Protein AF-A0A3S0F0F6-F1 (afdb_monomer_lite)

pLDDT: mean 80.95, std 20.97, range [34.25, 98.38]

Foldseek 3Di:
DDDDDDDDDDDDDDDDDDDDDDPPVVVVVVVVVVVVVVVVVVVVVVVVVVVVVVVVVVVVVVVVVVVVVVVVVVVVVVVVVVVVVVVVVVVVVVVVVVVVVVVVVVVVVVVVVVVVVVVVVVVVVVVVVVVVVVVVVLLVVLVVQLVVLVVVVVVVVVVCVVVVVPVVPDDPDCVVVVVVVVVVVVSVVSNVVSDDDDDPVVVVPDPDD

Secondary structure (DSSP, 8-state):
----------------------TTTHHHHHHHHHHHHHHHHHHHHHHHHHHHHHHHHHHHHHHHHHHHHHHHHHHHHHHHHHHHHHHHHHHHHHHHHHHHHHHHHHHHHHHHHHHHHHHHHHHHHHHHHHHHHHHHHHHHHHHHHHHHHHHHHHHHHHHHHHHHHHHTT--S--HHHHHHHHHHHHHHHHHHHTPPPPPGGGGS-----

Radius of gyration: 69.91 Å; chains: 1; bounding box: 129×45×185 Å

Sequence (209 aa):
MKRLLPAMAALVLLASIACTGHAADDKKDSAKRLQQMLRKVEQEKAQLSQQKTAAENGLKEAQDKLEASQRKASGLGAKATALGRELEALKADQEKLSAKLAETEKQLADTMATLRSTEAAKRDLEATGERQRDTITTCEGKNVKLYRYGTELLQAYQGKGCASSLLQSEPLTGLKRVEIENLVEDYRDKLDEQKVAPSREGLASAPGK

Structure (mmCIF, N/CA/C/O backbone):
data_AF-A0A3S0F0F6-F1
#
_entry.id   AF-A0A3S0F0F6-F1
#
loop_
_atom_site.group_PDB
_atom_site.id
_atom_site.type_symbol
_atom_site.label_atom_id
_atom_site.label_alt_id
_atom_site.label_comp_id
_atom_site.label_asym_id
_atom_site.label_entity_id
_atom_site.label_seq_id
_atom_site.pdbx_PDB_ins_code
_atom_site.Cartn_x
_atom_site.Cartn_y
_atom_site.Cartn_z
_atom_site.occupancy
_atom_site.B_iso_or_equiv
_atom_site.auth_seq_id
_atom_site.auth_comp_id
_atom_site.auth_asym_id
_atom_site.auth_atom_id
_atom_site.pdbx_PDB_model_num
ATOM 1 N N . MET A 1 1 ? 48.546 28.326 -45.954 1.00 38.34 1 MET A N 1
ATOM 2 C CA . MET A 1 1 ? 49.741 27.799 -46.658 1.00 38.34 1 MET A CA 1
ATOM 3 C C . MET A 1 1 ? 49.443 27.920 -48.148 1.00 38.34 1 MET A C 1
ATOM 5 O O . MET A 1 1 ? 48.392 27.458 -48.552 1.00 38.34 1 MET A O 1
ATOM 9 N N . LYS A 1 2 ? 50.081 28.857 -48.869 1.00 36.88 2 LYS A N 1
ATOM 10 C CA . LYS A 1 2 ? 51.211 28.602 -49.797 1.00 36.88 2 LYS A CA 1
ATOM 11 C C . LYS A 1 2 ? 50.856 27.473 -50.800 1.00 36.88 2 LYS A C 1
ATOM 13 O O . LYS A 1 2 ? 50.593 26.382 -50.333 1.00 36.88 2 LYS A O 1
ATOM 18 N N . ARG A 1 3 ? 50.900 27.593 -52.134 1.00 35.38 3 ARG A N 1
ATOM 19 C CA . ARG A 1 3 ? 51.589 28.520 -53.048 1.00 35.38 3 ARG A CA 1
ATOM 20 C C . ARG A 1 3 ? 51.344 28.036 -54.512 1.00 35.38 3 ARG A C 1
ATOM 22 O O . ARG A 1 3 ? 51.201 26.839 -54.708 1.00 35.38 3 ARG A O 1
ATOM 29 N N . LEU A 1 4 ? 51.445 28.968 -55.471 1.00 38.12 4 LEU A N 1
ATOM 30 C CA . LEU A 1 4 ? 51.930 28.847 -56.870 1.00 38.12 4 LEU A CA 1
ATOM 31 C C . LEU A 1 4 ? 51.109 28.153 -58.000 1.00 38.12 4 LEU A C 1
ATOM 33 O O . LEU A 1 4 ? 51.128 26.939 -58.160 1.00 38.12 4 LEU A O 1
ATOM 37 N N . LEU A 1 5 ? 50.570 28.992 -58.905 1.00 40.38 5 LEU A N 1
ATOM 38 C CA . LEU A 1 5 ? 50.778 28.935 -60.380 1.00 40.38 5 LEU A CA 1
ATOM 39 C C . LEU A 1 5 ? 52.286 29.140 -60.719 1.00 40.38 5 LEU A C 1
ATOM 41 O O . LEU A 1 5 ? 52.982 29.611 -59.814 1.00 40.38 5 LEU A O 1
ATOM 45 N N . PRO A 1 6 ? 52.822 28.985 -61.963 1.00 47.88 6 PRO A N 1
ATOM 46 C CA . PRO A 1 6 ? 52.249 28.572 -63.265 1.00 47.88 6 PRO A CA 1
ATOM 47 C C . PRO A 1 6 ? 53.140 27.559 -64.052 1.00 47.88 6 PRO A C 1
ATOM 49 O O . PRO A 1 6 ? 54.308 27.365 -63.732 1.00 47.88 6 PRO A O 1
ATOM 52 N N . ALA A 1 7 ? 52.650 26.971 -65.150 1.00 34.25 7 ALA A N 1
ATOM 53 C CA . ALA A 1 7 ? 53.510 26.320 -66.151 1.00 34.25 7 ALA A CA 1
ATOM 54 C C . ALA A 1 7 ? 53.382 27.058 -67.491 1.00 34.25 7 ALA A C 1
ATOM 56 O O . ALA A 1 7 ? 52.347 27.006 -68.152 1.00 34.25 7 ALA A O 1
ATOM 57 N N . MET A 1 8 ? 54.441 27.799 -67.824 1.00 35.72 8 MET A N 1
ATOM 58 C CA . MET A 1 8 ? 54.634 28.537 -69.068 1.00 35.72 8 MET A CA 1
ATOM 59 C C . MET A 1 8 ? 54.563 27.614 -70.286 1.00 35.72 8 MET A C 1
ATOM 61 O O . MET A 1 8 ? 55.360 26.690 -70.438 1.00 35.72 8 MET A O 1
ATOM 65 N N . ALA A 1 9 ? 53.637 27.945 -71.179 1.00 37.75 9 ALA A N 1
ATOM 66 C CA . ALA A 1 9 ? 53.705 27.614 -72.588 1.00 37.75 9 ALA A CA 1
ATOM 67 C C . ALA A 1 9 ? 54.681 28.564 -73.312 1.00 37.75 9 ALA A C 1
ATOM 69 O O . ALA A 1 9 ? 54.901 29.688 -72.867 1.00 37.75 9 ALA A O 1
ATOM 70 N N . ALA A 1 10 ? 55.147 28.110 -74.478 1.00 38.84 10 ALA A N 1
ATOM 71 C CA . ALA A 1 10 ? 55.857 28.850 -75.525 1.00 38.84 10 ALA A CA 1
ATOM 72 C C . ALA A 1 10 ? 57.386 28.979 -75.387 1.00 38.84 10 ALA A C 1
ATOM 74 O O . ALA A 1 10 ? 57.923 29.989 -74.945 1.00 38.84 10 ALA A O 1
ATOM 75 N N . LEU A 1 11 ? 58.088 27.986 -75.940 1.00 36.84 11 LEU A N 1
ATOM 76 C CA . LEU A 1 11 ? 59.372 28.208 -76.601 1.00 36.84 11 LEU A CA 1
ATOM 77 C C . LEU A 1 11 ? 59.283 27.611 -78.015 1.00 36.84 11 LEU A C 1
ATOM 79 O O . LEU A 1 11 ? 59.439 26.409 -78.212 1.00 36.84 11 LEU A O 1
ATOM 83 N N . VAL A 1 12 ? 58.967 28.461 -78.993 1.00 39.50 12 VAL A N 1
ATOM 84 C CA . VAL A 1 12 ? 59.108 28.178 -80.426 1.00 39.50 12 VAL A CA 1
ATOM 85 C C . VAL A 1 12 ? 60.039 29.242 -80.984 1.00 39.50 12 VAL A C 1
ATOM 87 O O . VAL A 1 12 ? 59.690 30.415 -80.949 1.00 39.50 12 VAL A O 1
ATOM 90 N N . LEU A 1 13 ? 61.211 28.811 -81.447 1.00 35.44 13 LEU A N 1
ATOM 91 C CA . LEU A 1 13 ? 61.937 29.227 -82.656 1.00 35.44 13 LEU A CA 1
ATOM 92 C C . LEU A 1 13 ? 63.427 28.921 -82.449 1.00 35.44 13 LEU A C 1
ATOM 94 O O . LEU A 1 13 ? 64.065 29.507 -81.585 1.00 35.44 13 LEU A O 1
ATOM 98 N N . LEU A 1 14 ? 63.989 28.028 -83.261 1.00 35.31 14 LEU A N 1
ATOM 99 C CA . LEU A 1 14 ? 64.847 28.413 -84.388 1.00 35.31 14 LEU A CA 1
ATOM 100 C C . LEU A 1 14 ? 65.347 27.139 -85.084 1.00 35.31 14 LEU A C 1
ATOM 102 O O . LEU A 1 14 ? 66.101 26.348 -84.527 1.00 35.31 14 LEU A O 1
ATOM 106 N N . ALA A 1 15 ? 64.885 26.957 -86.319 1.00 43.50 15 ALA A N 1
ATOM 107 C CA . ALA A 1 15 ? 65.364 25.964 -87.267 1.00 43.50 15 ALA A CA 1
ATOM 108 C C . ALA A 1 15 ? 66.280 26.656 -88.280 1.00 43.50 15 ALA A C 1
ATOM 110 O O . ALA A 1 15 ? 65.888 27.695 -88.810 1.00 43.50 15 ALA A O 1
ATOM 111 N N . SER A 1 16 ? 67.461 26.077 -88.521 1.00 41.16 16 SER A N 1
ATOM 112 C CA . SER A 1 16 ? 68.417 26.235 -89.646 1.00 41.16 16 SER A CA 1
ATOM 113 C C . SER A 1 16 ? 69.689 25.472 -89.185 1.00 41.16 16 SER A C 1
ATOM 115 O O . SER A 1 16 ? 70.090 25.673 -88.048 1.00 41.16 16 SER A O 1
ATOM 117 N N . ILE A 1 17 ? 70.364 24.540 -89.878 1.00 40.88 17 ILE A N 1
ATOM 118 C CA . ILE A 1 17 ? 70.810 24.435 -91.278 1.00 40.88 17 ILE A CA 1
ATOM 119 C C . ILE A 1 17 ? 71.207 22.960 -91.585 1.00 40.88 17 ILE A C 1
ATOM 121 O O . ILE A 1 17 ? 71.895 22.342 -90.784 1.00 40.88 17 ILE A O 1
ATOM 125 N N . ALA A 1 18 ? 70.764 22.474 -92.757 1.00 37.22 18 ALA A N 1
ATOM 126 C CA . ALA A 1 18 ? 71.297 21.518 -93.763 1.00 37.22 18 ALA A CA 1
ATOM 127 C C . ALA A 1 18 ? 72.190 20.271 -93.470 1.00 37.22 18 ALA A C 1
ATOM 129 O O . ALA A 1 18 ? 73.013 20.243 -92.565 1.00 37.22 18 ALA A O 1
ATOM 130 N N . CYS A 1 19 ? 72.102 19.339 -94.451 1.00 35.50 19 CYS A N 1
ATOM 131 C CA . CYS A 1 19 ? 72.879 18.110 -94.757 1.00 35.50 19 CYS A CA 1
ATOM 132 C C . CYS A 1 19 ? 72.460 16.833 -93.997 1.00 35.50 19 CYS A C 1
ATOM 134 O O . CYS A 1 19 ? 72.322 16.864 -92.787 1.00 35.50 19 CYS A O 1
ATOM 136 N N . THR A 1 20 ? 72.216 15.653 -94.583 1.00 40.91 20 THR A N 1
ATOM 137 C CA . THR A 1 20 ? 72.397 15.049 -95.925 1.00 40.91 20 THR A CA 1
ATOM 138 C C . THR A 1 20 ? 71.455 13.826 -96.018 1.00 40.91 20 THR A C 1
ATOM 140 O O . THR A 1 20 ? 71.027 13.306 -94.993 1.00 40.91 20 THR A O 1
ATOM 143 N N . GLY A 1 21 ? 71.092 13.388 -97.230 1.00 50.28 21 GLY A N 1
ATOM 144 C CA . GLY A 1 21 ? 69.927 12.531 -97.500 1.00 50.28 21 GLY A CA 1
ATOM 145 C C . GLY A 1 21 ? 69.853 11.149 -96.834 1.00 50.28 21 GLY A C 1
ATOM 146 O O . GLY A 1 21 ? 70.869 10.484 -96.708 1.00 50.28 21 GLY A O 1
ATOM 147 N N . HIS A 1 22 ? 68.611 10.752 -96.499 1.00 44.75 22 HIS A N 1
ATOM 148 C CA . HIS A 1 22 ? 68.013 9.400 -96.379 1.00 44.75 22 HIS A CA 1
ATOM 149 C C . HIS A 1 22 ? 66.466 9.571 -96.318 1.00 44.75 22 HIS A C 1
ATOM 151 O O . HIS A 1 22 ? 65.852 9.517 -95.264 1.00 44.75 22 HIS A O 1
ATOM 157 N N . ALA A 1 23 ? 65.785 9.885 -97.429 1.00 50.12 23 ALA A N 1
ATOM 158 C CA . ALA A 1 23 ? 64.394 10.392 -97.372 1.00 50.12 23 ALA A CA 1
ATOM 159 C C . ALA A 1 23 ? 63.263 9.351 -97.573 1.00 50.12 23 ALA A C 1
ATOM 161 O O . ALA A 1 23 ? 62.091 9.742 -97.612 1.00 50.12 23 ALA A O 1
ATOM 162 N N . ALA A 1 24 ? 63.568 8.051 -97.692 1.00 53.41 24 ALA A N 1
ATOM 163 C CA . ALA A 1 24 ? 62.559 7.007 -97.944 1.00 53.41 24 ALA A CA 1
ATOM 164 C C . ALA A 1 24 ? 62.362 6.001 -96.786 1.00 53.41 24 ALA A C 1
ATOM 166 O O . ALA A 1 24 ? 61.214 5.661 -96.499 1.00 53.41 24 ALA A O 1
ATOM 167 N N . ASP A 1 25 ? 63.415 5.583 -96.070 1.00 53.97 25 ASP A N 1
ATOM 168 C CA . ASP A 1 25 ? 63.295 4.620 -94.953 1.00 53.97 25 ASP A CA 1
ATOM 169 C C . ASP A 1 25 ? 62.873 5.266 -93.615 1.00 53.97 25 ASP A C 1
ATOM 171 O O . ASP A 1 25 ? 62.036 4.712 -92.897 1.00 53.97 25 ASP A O 1
ATOM 175 N N . ASP A 1 26 ? 63.299 6.503 -93.331 1.00 56.56 26 ASP A N 1
ATOM 176 C CA . ASP A 1 26 ? 62.937 7.232 -92.098 1.00 56.56 26 ASP A CA 1
ATOM 177 C C . ASP A 1 26 ? 61.426 7.502 -91.959 1.00 56.56 26 ASP A C 1
ATOM 179 O O . ASP A 1 26 ? 60.871 7.555 -90.855 1.00 56.56 26 ASP A O 1
ATOM 183 N N . LYS A 1 27 ? 60.710 7.624 -93.085 1.00 55.88 27 LYS A N 1
ATOM 184 C CA . LYS A 1 27 ? 59.248 7.805 -93.098 1.00 55.88 27 LYS A CA 1
ATOM 185 C C . LYS A 1 27 ? 58.494 6.525 -92.722 1.00 55.88 27 LYS A C 1
ATOM 187 O O . LYS A 1 27 ? 57.413 6.597 -92.141 1.00 55.88 27 LYS A O 1
ATOM 192 N N . LYS A 1 28 ? 59.053 5.349 -93.020 1.00 62.38 28 LYS A N 1
ATOM 193 C CA . LYS A 1 28 ? 58.422 4.053 -92.727 1.00 62.38 28 LYS A CA 1
ATOM 194 C C . LYS A 1 28 ? 58.606 3.660 -91.260 1.00 62.38 28 LYS A C 1
ATOM 196 O O . LYS A 1 28 ? 57.683 3.114 -90.657 1.00 62.38 28 LYS A O 1
ATOM 201 N N . ASP A 1 29 ? 59.748 3.991 -90.664 1.00 66.31 29 ASP A N 1
ATOM 202 C CA . ASP A 1 29 ? 60.017 3.707 -89.250 1.00 66.31 29 ASP A CA 1
ATOM 203 C C . ASP A 1 29 ? 59.390 4.730 -88.290 1.00 66.31 29 ASP A C 1
ATOM 205 O O . ASP A 1 29 ? 58.927 4.352 -87.210 1.00 66.31 29 ASP A O 1
ATOM 209 N N . SER A 1 30 ? 59.247 5.995 -88.697 1.00 66.62 30 SER A N 1
ATOM 210 C CA . SER A 1 30 ? 58.443 6.984 -87.957 1.00 66.62 30 SER A CA 1
ATOM 211 C C . SER A 1 30 ?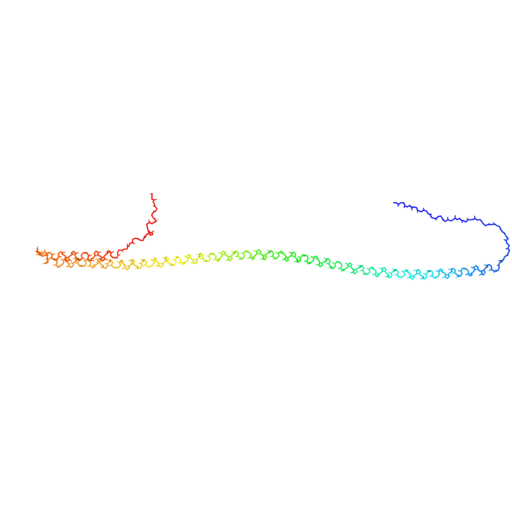 56.944 6.647 -87.962 1.00 66.62 30 SER A C 1
ATOM 213 O O . SER A 1 30 ? 56.296 6.741 -86.917 1.00 66.62 30 SER A O 1
ATOM 215 N N . ALA A 1 31 ? 56.403 6.153 -89.083 1.00 74.75 31 ALA A N 1
ATOM 216 C CA . ALA A 1 31 ? 55.016 5.690 -89.168 1.00 74.75 31 ALA A CA 1
ATOM 217 C C . ALA A 1 31 ? 54.732 4.478 -88.256 1.00 74.75 31 ALA A C 1
ATOM 219 O O . ALA A 1 31 ? 53.715 4.455 -87.560 1.00 74.75 31 ALA A O 1
ATOM 220 N N . LYS A 1 32 ? 55.647 3.497 -88.180 1.00 80.62 32 LYS A N 1
ATOM 221 C CA . LYS A 1 32 ? 55.521 2.348 -87.258 1.00 80.62 32 LYS A CA 1
ATOM 222 C C . LYS A 1 32 ? 55.553 2.768 -85.785 1.00 80.62 32 LYS A C 1
ATOM 224 O O . LYS A 1 32 ? 54.768 2.252 -84.992 1.00 80.62 32 LYS A O 1
ATOM 229 N N . ARG A 1 33 ? 56.429 3.709 -85.406 1.00 81.06 33 ARG A N 1
ATOM 230 C CA . ARG A 1 33 ? 56.497 4.244 -84.030 1.00 81.06 33 ARG A CA 1
ATOM 231 C C . ARG A 1 33 ? 55.214 4.982 -83.650 1.00 81.06 33 ARG A C 1
ATOM 233 O O . ARG A 1 33 ? 54.705 4.780 -82.551 1.00 81.06 33 ARG A O 1
ATOM 240 N N . LEU A 1 34 ? 54.654 5.770 -84.568 1.00 82.50 34 LEU A N 1
ATOM 241 C CA . LEU A 1 34 ? 53.374 6.446 -84.355 1.00 82.50 34 LEU A CA 1
ATOM 242 C C . LEU A 1 34 ? 52.220 5.441 -84.198 1.00 82.50 34 LEU A C 1
ATOM 244 O O . LEU A 1 34 ? 51.386 5.596 -83.311 1.00 82.50 34 LEU A O 1
ATOM 248 N N . GLN A 1 35 ? 52.211 4.365 -84.990 1.00 86.19 35 GLN A N 1
ATOM 249 C CA . GLN A 1 35 ? 51.223 3.289 -84.870 1.00 86.19 35 GLN A CA 1
ATOM 250 C C . GLN A 1 35 ? 51.335 2.533 -83.533 1.00 86.19 35 GLN A C 1
ATOM 252 O O . GLN A 1 35 ? 50.319 2.190 -82.929 1.00 86.19 35 GLN A O 1
ATOM 257 N N . GLN A 1 36 ? 52.554 2.293 -83.039 1.00 87.38 36 GLN A N 1
ATOM 258 C CA . GLN A 1 36 ? 52.782 1.704 -81.714 1.00 87.38 36 GLN A CA 1
ATOM 259 C C . GLN A 1 36 ? 52.335 2.640 -80.581 1.00 87.38 36 GLN A C 1
ATOM 261 O O . GLN A 1 36 ? 51.716 2.175 -79.624 1.00 87.38 36 GLN A O 1
ATOM 266 N N . MET A 1 37 ? 52.584 3.951 -80.698 1.00 87.31 37 MET A N 1
ATOM 267 C CA . MET A 1 37 ? 52.082 4.936 -79.733 1.00 87.31 37 MET A CA 1
ATOM 268 C C . MET A 1 37 ? 50.552 5.009 -79.728 1.00 87.31 37 MET A C 1
ATOM 270 O O . MET A 1 37 ? 49.966 5.017 -78.651 1.00 87.31 37 MET A O 1
ATOM 274 N N . LEU A 1 38 ? 49.899 4.994 -80.896 1.00 87.62 38 LEU A N 1
ATOM 275 C CA . LEU A 1 38 ? 48.434 4.971 -80.995 1.00 87.62 38 LEU A CA 1
ATOM 276 C C . LEU A 1 38 ? 47.835 3.754 -80.284 1.00 87.62 38 LEU A C 1
ATOM 278 O O . LEU A 1 38 ? 46.933 3.919 -79.470 1.00 87.62 38 LEU A O 1
ATOM 282 N N . ARG A 1 39 ? 48.396 2.556 -80.496 1.00 90.00 39 ARG A N 1
ATOM 283 C CA . ARG A 1 39 ? 47.957 1.339 -79.788 1.00 90.00 39 ARG A CA 1
ATOM 284 C C . ARG A 1 39 ? 48.137 1.442 -78.274 1.00 90.00 39 ARG A C 1
ATOM 286 O O . ARG A 1 39 ? 47.262 1.013 -77.529 1.00 90.00 39 ARG A O 1
ATOM 293 N N . LYS A 1 40 ? 49.254 2.016 -77.813 1.00 91.69 40 LYS A N 1
ATOM 294 C CA . LYS A 1 40 ? 49.510 2.219 -76.381 1.00 91.69 40 LYS A CA 1
ATOM 295 C C . LYS A 1 40 ? 48.499 3.192 -75.767 1.00 91.69 40 LYS A C 1
ATOM 297 O O . LYS A 1 40 ? 47.940 2.896 -74.719 1.00 91.69 40 LYS A O 1
ATOM 302 N N . VAL A 1 41 ? 48.208 4.300 -76.450 1.00 91.31 41 VAL A N 1
ATOM 303 C CA . VAL A 1 41 ? 47.208 5.288 -76.012 1.00 91.31 41 VAL A CA 1
ATOM 304 C C . VAL A 1 41 ? 45.792 4.705 -76.038 1.00 91.31 41 VAL A C 1
ATOM 306 O O . VAL A 1 41 ? 45.012 4.958 -75.125 1.00 91.31 41 VAL A O 1
ATOM 309 N N . GLU A 1 42 ? 45.442 3.892 -77.038 1.00 91.12 42 GLU A N 1
ATOM 310 C CA . GLU A 1 42 ? 44.158 3.178 -77.083 1.00 91.12 42 GLU A CA 1
ATOM 311 C C . GLU A 1 42 ? 44.016 2.182 -75.925 1.00 91.12 42 GLU A C 1
ATOM 313 O O . GLU A 1 42 ? 42.963 2.134 -75.286 1.00 91.12 42 GLU A O 1
ATOM 318 N N . GLN A 1 43 ? 45.080 1.440 -75.604 1.00 92.25 43 GLN A N 1
ATOM 319 C CA . GLN A 1 43 ? 45.109 0.519 -74.467 1.00 92.25 43 GLN A CA 1
ATOM 320 C C . GLN A 1 43 ? 45.003 1.261 -73.126 1.00 92.25 43 GLN A C 1
ATOM 322 O O . GLN A 1 43 ? 44.209 0.868 -72.274 1.00 92.25 43 GLN A O 1
ATOM 327 N N . GLU A 1 44 ? 45.747 2.355 -72.947 1.00 93.50 44 GLU A N 1
ATOM 328 C CA . GLU A 1 44 ? 45.669 3.206 -71.753 1.00 93.50 44 GLU A CA 1
ATOM 329 C C . GLU A 1 44 ? 44.277 3.837 -71.611 1.00 93.50 44 GLU A C 1
ATOM 331 O O . GLU A 1 44 ? 43.713 3.849 -70.519 1.00 93.50 44 GLU A O 1
ATOM 336 N N . LYS A 1 45 ? 43.662 4.287 -72.713 1.00 92.75 45 LYS A N 1
ATOM 337 C CA . LYS A 1 45 ? 42.285 4.801 -72.721 1.00 92.75 45 LYS A CA 1
ATOM 338 C C . LYS A 1 45 ? 41.275 3.721 -72.334 1.00 92.75 45 LYS A C 1
ATOM 340 O O . LYS A 1 45 ? 40.367 4.004 -71.555 1.00 92.75 45 LYS A O 1
ATOM 345 N N . ALA A 1 46 ? 41.423 2.499 -72.847 1.00 92.69 46 ALA A N 1
ATOM 346 C CA . ALA A 1 46 ? 40.567 1.375 -72.478 1.00 92.69 46 ALA A CA 1
ATOM 347 C C . ALA A 1 46 ? 40.723 1.014 -70.990 1.00 92.69 46 ALA A C 1
ATOM 349 O O . ALA A 1 46 ? 39.725 0.851 -70.289 1.00 92.69 46 ALA A O 1
ATOM 350 N N . GLN A 1 47 ? 41.959 0.979 -70.485 1.00 94.25 47 GLN A N 1
ATOM 351 C CA . GLN A 1 47 ? 42.256 0.697 -69.081 1.00 94.25 47 GLN A CA 1
ATOM 352 C C . GLN A 1 47 ? 41.716 1.789 -68.148 1.00 94.25 47 GLN A C 1
ATOM 354 O O . GLN A 1 47 ? 41.079 1.476 -67.144 1.00 94.25 47 GLN A O 1
ATOM 359 N N . LEU A 1 48 ? 41.903 3.065 -68.494 1.00 94.00 48 LEU A N 1
ATOM 360 C CA . LEU A 1 48 ? 41.355 4.193 -67.739 1.00 94.00 48 LEU A CA 1
ATOM 361 C C . LEU A 1 48 ? 39.825 4.208 -67.775 1.00 94.00 48 LEU A C 1
ATOM 363 O O . LEU A 1 48 ? 39.197 4.475 -66.754 1.00 94.00 48 LEU A O 1
ATOM 367 N N . SER A 1 49 ? 39.212 3.878 -68.916 1.00 93.44 49 SER A N 1
ATOM 368 C CA . SER A 1 49 ? 37.755 3.746 -69.014 1.00 93.44 49 SER A CA 1
ATOM 369 C C . SER A 1 49 ? 37.238 2.628 -68.109 1.00 93.44 49 SER A C 1
ATOM 371 O O . SER A 1 49 ? 36.260 2.830 -67.395 1.00 93.44 49 SER A O 1
ATOM 373 N N . GLN A 1 50 ? 37.909 1.474 -68.086 1.00 94.94 50 GLN A N 1
ATOM 374 C CA . GLN A 1 50 ? 37.543 0.355 -67.219 1.00 94.94 50 GLN A CA 1
ATOM 375 C C . GLN A 1 50 ? 37.714 0.705 -65.734 1.00 94.94 50 GLN A C 1
ATOM 377 O O . GLN A 1 50 ? 36.829 0.414 -64.931 1.00 94.94 50 GLN A O 1
ATOM 382 N N . GLN A 1 51 ? 38.817 1.363 -65.366 1.00 95.12 51 GLN A N 1
ATOM 383 C CA . GLN A 1 51 ? 39.053 1.832 -63.998 1.00 95.12 51 GLN A CA 1
ATOM 384 C C . GLN A 1 51 ? 38.024 2.876 -63.567 1.00 95.12 51 GLN A C 1
ATOM 386 O O . GLN A 1 51 ? 37.541 2.812 -62.440 1.00 95.12 51 GLN A O 1
ATOM 391 N N . LYS A 1 52 ? 37.641 3.798 -64.457 1.00 94.56 52 LYS A N 1
ATOM 392 C CA . LYS A 1 52 ? 36.596 4.787 -64.189 1.00 94.56 52 LYS A CA 1
ATOM 393 C C . LYS A 1 52 ? 35.252 4.111 -63.925 1.00 94.56 52 LYS A C 1
ATOM 395 O O . LYS A 1 52 ? 34.641 4.394 -62.903 1.00 94.56 52 LYS A O 1
ATOM 400 N N . THR A 1 53 ? 34.831 3.173 -64.773 1.00 95.00 53 THR A N 1
ATOM 401 C CA . THR A 1 53 ? 33.583 2.424 -64.556 1.00 95.00 53 THR A CA 1
ATOM 402 C C . THR A 1 53 ? 33.633 1.588 -63.274 1.00 95.00 53 THR A C 1
ATOM 404 O O . THR A 1 53 ? 32.660 1.550 -62.526 1.00 95.00 53 THR A O 1
ATOM 407 N N . ALA A 1 54 ? 34.768 0.951 -62.971 1.00 95.50 54 ALA A N 1
ATOM 408 C CA . ALA A 1 54 ? 34.942 0.208 -61.723 1.00 95.50 54 ALA A CA 1
ATOM 409 C C . ALA A 1 54 ? 34.867 1.125 -60.489 1.00 95.50 54 ALA A C 1
ATOM 411 O O . ALA A 1 54 ? 34.213 0.777 -59.507 1.00 95.50 54 ALA A O 1
ATOM 412 N N . ALA A 1 55 ? 35.484 2.308 -60.549 1.00 94.38 55 ALA A N 1
ATOM 413 C CA . ALA A 1 55 ? 35.435 3.301 -59.482 1.00 94.38 55 ALA A CA 1
ATOM 414 C C . ALA A 1 55 ? 34.030 3.902 -59.307 1.00 94.38 55 ALA A C 1
ATOM 416 O O . ALA A 1 55 ? 33.581 4.055 -58.176 1.00 94.38 55 ALA A O 1
ATOM 417 N N . GLU A 1 56 ? 33.313 4.193 -60.396 1.00 95.56 56 GLU A N 1
ATOM 418 C CA . GLU A 1 56 ? 31.924 4.676 -60.362 1.00 95.56 56 GLU A CA 1
ATOM 419 C C . GLU A 1 56 ? 30.980 3.632 -59.747 1.00 95.56 56 GLU A C 1
ATOM 421 O O . GLU A 1 56 ? 30.170 3.966 -58.882 1.00 95.56 56 GLU A O 1
ATOM 426 N N . ASN A 1 57 ? 31.132 2.357 -60.118 1.00 96.50 57 ASN A N 1
ATOM 427 C CA . ASN A 1 57 ? 30.364 1.263 -59.521 1.00 96.50 57 ASN A CA 1
ATOM 428 C C . ASN A 1 57 ? 30.693 1.079 -58.031 1.00 96.50 57 ASN A C 1
ATOM 430 O O . ASN A 1 57 ? 29.780 0.931 -57.220 1.00 96.50 57 ASN A O 1
ATOM 434 N N . GLY A 1 58 ? 31.975 1.142 -57.655 1.00 96.00 58 GLY A N 1
ATOM 435 C CA . GLY A 1 58 ? 32.404 1.054 -56.258 1.00 96.00 58 GLY A CA 1
ATOM 436 C C . GLY A 1 58 ? 31.919 2.232 -55.408 1.00 96.00 58 GLY A C 1
ATOM 437 O O . GLY A 1 58 ? 31.501 2.034 -54.268 1.00 96.00 58 GLY A O 1
ATOM 438 N N . LEU A 1 59 ? 31.910 3.450 -55.965 1.00 96.50 59 LEU A N 1
ATOM 439 C CA . LEU A 1 59 ? 31.352 4.634 -55.311 1.00 96.50 59 LEU A CA 1
ATOM 440 C C . LEU A 1 59 ? 29.850 4.462 -55.068 1.00 96.50 59 LEU A C 1
ATOM 442 O O . LEU A 1 59 ? 29.383 4.727 -53.962 1.00 96.50 59 LEU A O 1
ATOM 446 N N . LYS A 1 60 ? 29.111 3.978 -56.072 1.00 96.94 60 LYS A N 1
ATOM 447 C CA . LYS A 1 60 ? 27.674 3.722 -55.954 1.00 96.94 60 LYS A CA 1
ATOM 448 C C . LYS A 1 60 ? 27.374 2.661 -54.893 1.00 96.94 60 LYS A C 1
ATOM 450 O O . LYS A 1 60 ? 26.546 2.891 -54.022 1.00 96.94 60 LYS A O 1
ATOM 455 N N . GLU A 1 61 ? 28.101 1.545 -54.892 1.00 96.81 61 GLU A N 1
ATOM 456 C CA . GLU A 1 61 ? 27.922 0.492 -53.886 1.00 96.81 61 GLU A CA 1
ATOM 457 C C . GLU A 1 61 ? 28.259 0.983 -52.466 1.00 96.81 61 GLU A C 1
ATOM 459 O O . GLU A 1 61 ? 27.570 0.648 -51.499 1.00 96.81 61 GLU A O 1
ATOM 464 N N . ALA A 1 62 ? 29.305 1.802 -52.319 1.00 95.62 62 ALA A N 1
ATOM 465 C CA . ALA A 1 62 ? 29.655 2.415 -51.041 1.00 95.62 62 ALA A CA 1
ATOM 466 C C . ALA A 1 62 ? 28.590 3.421 -50.572 1.00 95.62 62 ALA A C 1
ATOM 468 O O . ALA A 1 62 ? 28.262 3.436 -49.385 1.00 95.62 62 ALA A O 1
ATOM 469 N N . GLN A 1 63 ? 28.024 4.219 -51.484 1.00 96.81 63 GLN A N 1
ATOM 470 C CA . GLN A 1 63 ? 26.909 5.127 -51.198 1.00 96.81 63 GLN A CA 1
ATOM 471 C C . GLN A 1 63 ? 25.663 4.353 -50.752 1.00 96.81 63 GLN A C 1
ATOM 473 O O . GLN A 1 63 ? 25.119 4.655 -49.691 1.00 96.81 63 GLN A O 1
ATOM 478 N N . ASP A 1 64 ? 25.281 3.296 -51.471 1.00 97.31 64 ASP A N 1
ATOM 479 C CA . ASP A 1 64 ? 24.132 2.453 -51.123 1.00 97.31 64 ASP A CA 1
ATOM 480 C C . ASP A 1 64 ? 24.309 1.804 -49.735 1.00 97.31 64 ASP A C 1
ATOM 482 O O . ASP A 1 64 ? 23.388 1.787 -48.910 1.00 97.31 64 ASP A O 1
ATOM 486 N N . LYS A 1 65 ? 25.519 1.311 -49.425 1.00 96.94 65 LYS A N 1
ATOM 487 C CA . LYS A 1 65 ? 25.852 0.754 -48.100 1.00 96.94 65 LYS A CA 1
ATOM 488 C C . LYS A 1 65 ? 25.831 1.814 -47.001 1.00 96.94 65 LYS A C 1
ATOM 490 O O . LYS A 1 65 ? 25.355 1.523 -45.899 1.00 96.94 65 LYS A O 1
ATOM 495 N N . LEU A 1 66 ? 26.334 3.018 -47.275 1.00 96.75 66 LEU A N 1
ATOM 496 C CA . LEU A 1 66 ? 26.323 4.127 -46.323 1.00 96.75 66 LEU A CA 1
ATOM 497 C C . LEU A 1 66 ? 24.889 4.547 -46.001 1.00 96.75 66 LEU A C 1
ATOM 499 O O . LEU A 1 66 ? 24.538 4.631 -44.825 1.00 96.75 66 LEU A O 1
ATOM 503 N N . GLU A 1 67 ? 24.041 4.721 -47.015 1.00 96.88 67 GLU A N 1
ATOM 504 C CA . GLU A 1 67 ? 22.626 5.037 -46.821 1.00 96.88 67 GLU A CA 1
ATOM 505 C C . GLU A 1 67 ? 21.899 3.940 -46.038 1.00 96.88 67 GLU A C 1
ATOM 507 O O . GLU A 1 67 ? 21.160 4.230 -45.094 1.00 96.88 67 GLU A O 1
ATOM 512 N N . ALA A 1 68 ? 22.123 2.669 -46.382 1.00 96.94 68 ALA A N 1
ATOM 513 C CA . ALA A 1 68 ? 21.523 1.548 -45.668 1.00 96.94 68 ALA A CA 1
ATOM 514 C C . ALA A 1 68 ? 21.965 1.504 -44.195 1.00 96.94 68 ALA A C 1
ATOM 516 O O . ALA A 1 68 ? 21.143 1.264 -43.306 1.00 96.94 68 ALA A O 1
ATOM 517 N N . SER A 1 69 ? 23.248 1.756 -43.921 1.00 95.62 69 SER A N 1
ATOM 518 C CA . SER A 1 69 ? 23.786 1.838 -42.559 1.00 95.62 69 SER A CA 1
ATOM 519 C C . SER A 1 69 ? 23.202 3.025 -41.791 1.00 95.62 69 SER A C 1
ATOM 521 O O . SER A 1 69 ? 22.747 2.866 -40.660 1.00 95.62 69 SER A O 1
ATOM 523 N N . GLN A 1 70 ? 23.110 4.195 -42.424 1.00 97.25 70 GLN A N 1
ATOM 524 C CA . GLN A 1 70 ? 22.549 5.400 -41.821 1.00 97.25 70 GLN A CA 1
ATOM 525 C C . GLN A 1 70 ? 21.063 5.229 -41.476 1.00 97.25 70 GLN A C 1
ATOM 527 O O . GLN A 1 70 ? 20.643 5.615 -40.386 1.00 97.25 70 GLN A O 1
ATOM 532 N N . ARG A 1 71 ? 20.279 4.576 -42.347 1.00 97.06 71 ARG A N 1
ATOM 533 C CA . ARG A 1 71 ? 18.874 4.217 -42.071 1.00 97.06 71 ARG A CA 1
ATOM 534 C C . ARG A 1 71 ? 18.744 3.229 -40.908 1.00 97.06 71 ARG A C 1
ATOM 536 O O . ARG A 1 71 ? 17.827 3.343 -40.099 1.00 97.06 71 ARG A O 1
ATOM 543 N N . LYS A 1 72 ? 19.659 2.260 -40.790 1.00 96.94 72 LYS A N 1
ATOM 544 C CA . LYS A 1 72 ? 19.686 1.337 -39.642 1.00 96.94 72 LYS A CA 1
ATOM 545 C C . LYS A 1 72 ? 20.049 2.063 -38.349 1.00 96.94 72 LYS A C 1
ATOM 547 O O . LYS A 1 72 ? 19.387 1.849 -37.338 1.00 96.94 72 LYS A O 1
ATOM 552 N N . ALA A 1 73 ? 21.058 2.931 -38.381 1.00 96.50 73 ALA A N 1
ATOM 553 C CA . ALA A 1 73 ? 21.494 3.705 -37.225 1.00 96.50 73 ALA A CA 1
ATOM 554 C C . ALA A 1 73 ? 20.386 4.640 -36.716 1.00 96.50 73 ALA A C 1
ATOM 556 O O . ALA A 1 73 ? 20.116 4.664 -35.516 1.00 96.50 73 ALA A O 1
ATOM 557 N N . SER A 1 74 ? 19.682 5.340 -37.613 1.00 96.44 74 SER A N 1
ATOM 558 C CA . SER A 1 74 ? 18.541 6.178 -37.227 1.00 96.44 74 SER A CA 1
ATOM 559 C C . SER A 1 74 ? 17.382 5.349 -36.660 1.00 96.44 74 SER A C 1
ATOM 561 O O . SER A 1 74 ? 16.809 5.723 -35.636 1.00 96.44 74 SER A O 1
ATOM 563 N N . GLY A 1 75 ? 17.088 4.184 -37.248 1.00 97.38 75 GLY A N 1
ATOM 564 C CA . GLY A 1 75 ? 16.081 3.254 -36.731 1.00 97.38 75 GLY A CA 1
ATOM 565 C C . GLY A 1 75 ? 16.414 2.708 -35.336 1.00 97.38 75 GLY A C 1
ATOM 566 O O . GLY A 1 75 ? 15.539 2.640 -34.473 1.00 97.38 75 GLY A O 1
ATOM 567 N N . LEU A 1 76 ? 17.677 2.355 -35.084 1.00 97.06 76 LEU A N 1
ATOM 568 C CA . LEU A 1 76 ? 18.143 1.929 -33.761 1.00 97.06 76 LEU A CA 1
ATOM 569 C C . LEU A 1 76 ? 18.119 3.081 -32.748 1.00 97.06 76 LEU A C 1
ATOM 571 O O . LEU A 1 76 ? 17.687 2.871 -31.618 1.00 97.06 76 LEU A O 1
ATOM 575 N N . GLY A 1 77 ? 18.498 4.297 -33.152 1.00 97.25 77 GLY A N 1
ATOM 576 C CA . GLY A 1 77 ? 18.425 5.490 -32.302 1.00 97.25 77 GLY A CA 1
ATOM 577 C C . GLY A 1 77 ? 16.995 5.821 -31.860 1.00 97.25 77 GLY A C 1
ATOM 578 O O . GLY A 1 77 ? 16.749 6.096 -30.682 1.00 97.25 77 GLY A O 1
ATOM 579 N N . ALA A 1 78 ? 16.030 5.714 -32.780 1.00 97.25 78 ALA A N 1
ATOM 580 C CA . ALA A 1 78 ? 14.613 5.886 -32.468 1.00 97.25 78 ALA A CA 1
ATOM 581 C C . ALA A 1 78 ? 14.113 4.823 -31.473 1.00 97.25 78 ALA A C 1
ATOM 583 O O . ALA A 1 78 ? 13.452 5.164 -30.491 1.00 97.25 78 ALA A O 1
ATOM 584 N N . LYS A 1 79 ? 14.482 3.549 -31.672 1.00 97.44 79 LYS A N 1
ATOM 585 C CA . LYS A 1 79 ? 14.142 2.459 -30.741 1.00 97.44 79 LYS A CA 1
ATOM 586 C C . LYS A 1 79 ? 14.768 2.646 -29.362 1.00 97.44 79 LYS A C 1
ATOM 588 O O . LYS A 1 79 ? 14.078 2.463 -28.369 1.00 97.44 79 LYS A O 1
ATOM 593 N N . ALA A 1 80 ? 16.037 3.043 -29.289 1.00 97.62 80 ALA A N 1
ATOM 594 C CA . ALA A 1 80 ? 16.715 3.301 -28.020 1.00 97.62 80 ALA A CA 1
ATOM 595 C C . ALA A 1 80 ? 16.033 4.431 -27.236 1.00 97.62 80 ALA A C 1
ATOM 597 O O . ALA A 1 80 ? 15.844 4.323 -26.028 1.00 97.62 80 ALA A O 1
ATOM 598 N N . THR A 1 81 ? 15.590 5.483 -27.931 1.00 97.56 81 THR A N 1
ATOM 599 C CA . THR A 1 81 ? 14.841 6.584 -27.311 1.00 97.56 81 THR A CA 1
ATOM 600 C C . THR A 1 81 ? 13.462 6.126 -26.828 1.00 97.56 81 THR A C 1
ATOM 602 O O . THR A 1 81 ? 13.041 6.508 -25.738 1.00 97.56 81 THR A O 1
ATOM 605 N N . ALA A 1 82 ? 12.759 5.298 -27.607 1.00 97.75 82 ALA A N 1
ATOM 606 C CA . ALA A 1 82 ? 11.469 4.733 -27.210 1.00 97.75 82 ALA A CA 1
ATOM 607 C C . ALA A 1 82 ? 11.599 3.833 -25.968 1.00 97.75 82 ALA A C 1
ATOM 609 O O . ALA A 1 82 ? 10.890 4.052 -24.990 1.00 97.75 82 ALA A O 1
ATOM 610 N N . LEU A 1 83 ? 12.562 2.906 -25.969 1.00 98.00 83 LEU A N 1
ATOM 611 C CA . LEU A 1 83 ? 12.849 2.032 -24.827 1.00 98.00 83 LEU A CA 1
ATOM 612 C C . LEU A 1 83 ? 13.299 2.822 -23.593 1.00 98.00 83 LEU A C 1
ATOM 614 O O . LEU A 1 83 ? 12.911 2.490 -22.480 1.00 98.00 83 LEU A O 1
ATOM 618 N N . GLY A 1 84 ? 14.077 3.894 -23.774 1.00 98.06 84 GLY A N 1
ATOM 619 C CA . GLY A 1 84 ? 14.454 4.786 -22.678 1.00 98.06 84 GLY A CA 1
ATOM 620 C C . GLY A 1 84 ? 13.238 5.448 -22.024 1.00 98.06 84 GLY A C 1
ATOM 621 O O . GLY A 1 84 ? 13.141 5.481 -20.803 1.00 98.06 84 GLY A O 1
ATOM 622 N N . ARG A 1 85 ? 12.271 5.918 -22.823 1.00 98.00 85 ARG A N 1
ATOM 623 C CA . ARG A 1 85 ? 11.014 6.482 -22.300 1.00 98.00 85 ARG A CA 1
ATOM 624 C C . ARG A 1 85 ? 10.164 5.436 -21.586 1.00 98.00 85 ARG A C 1
ATOM 626 O O . ARG A 1 85 ? 9.588 5.744 -20.550 1.00 98.00 85 ARG A O 1
ATOM 633 N N . GLU A 1 86 ? 10.090 4.227 -22.131 1.00 98.00 86 GLU A N 1
ATOM 634 C CA . GLU A 1 86 ? 9.349 3.122 -21.522 1.00 98.00 86 GLU A CA 1
ATOM 635 C C . GLU A 1 86 ? 9.961 2.708 -20.181 1.00 98.00 86 GLU A C 1
ATOM 637 O O . GLU A 1 86 ? 9.231 2.562 -19.208 1.00 98.00 86 GLU A O 1
ATOM 642 N N . LEU A 1 87 ? 11.292 2.619 -20.085 1.00 98.06 87 LEU A N 1
ATOM 643 C CA . LEU A 1 87 ? 11.979 2.340 -18.821 1.00 98.06 87 LEU A CA 1
ATOM 644 C C . LEU A 1 87 ? 11.710 3.407 -17.760 1.00 98.06 87 LEU A C 1
ATOM 646 O O . LEU A 1 87 ? 11.457 3.064 -16.608 1.00 98.06 87 LEU A O 1
ATOM 650 N N . GLU A 1 88 ? 11.751 4.688 -18.124 1.00 97.94 88 GLU A N 1
ATOM 651 C CA . GLU A 1 88 ? 11.452 5.765 -17.174 1.00 97.94 88 GLU A CA 1
ATOM 652 C C . GLU A 1 88 ? 9.976 5.766 -16.750 1.00 97.94 88 GLU A C 1
ATOM 654 O O . GLU A 1 88 ? 9.678 5.968 -15.573 1.00 97.94 88 GLU A O 1
ATOM 659 N N . ALA A 1 89 ? 9.049 5.457 -17.663 1.00 98.00 89 ALA A N 1
ATOM 660 C CA . ALA A 1 89 ? 7.641 5.271 -17.319 1.00 98.00 89 ALA A CA 1
ATOM 661 C C . ALA A 1 89 ? 7.443 4.084 -16.361 1.00 98.00 89 ALA A C 1
ATOM 663 O O . ALA A 1 89 ? 6.764 4.220 -15.344 1.00 98.00 89 ALA A O 1
ATOM 664 N N . LEU A 1 90 ? 8.094 2.950 -16.636 1.00 98.06 90 LEU A N 1
ATOM 665 C CA . LEU A 1 90 ? 7.988 1.743 -15.821 1.00 98.06 90 LEU A CA 1
ATOM 666 C C . LEU A 1 90 ? 8.567 1.951 -14.416 1.00 98.06 90 LEU A C 1
ATOM 668 O O . LEU A 1 90 ? 7.965 1.515 -13.440 1.00 98.06 90 LEU A O 1
ATOM 672 N N . LYS A 1 91 ? 9.691 2.670 -14.294 1.00 98.00 91 LYS A N 1
ATOM 673 C CA . LYS A 1 91 ? 10.244 3.080 -12.993 1.00 98.00 91 LYS A CA 1
ATOM 674 C C . LYS A 1 91 ? 9.284 3.992 -12.237 1.00 98.00 91 LYS A C 1
ATOM 676 O O . LYS A 1 91 ? 9.033 3.766 -11.059 1.00 98.00 91 LYS A O 1
ATOM 681 N N . ALA A 1 92 ? 8.718 5.000 -12.903 1.00 98.12 92 ALA A N 1
ATOM 682 C CA . ALA A 1 92 ? 7.760 5.901 -12.268 1.00 98.12 92 ALA A CA 1
ATOM 683 C C . ALA A 1 92 ? 6.513 5.152 -11.771 1.00 98.12 92 ALA A C 1
ATOM 685 O O . ALA A 1 92 ? 5.983 5.468 -10.706 1.00 98.12 92 ALA A O 1
ATOM 686 N N . ASP A 1 93 ? 6.045 4.152 -12.514 1.00 97.88 93 ASP A N 1
ATOM 687 C CA . ASP A 1 93 ? 4.911 3.330 -12.100 1.00 97.88 93 ASP A CA 1
ATOM 688 C C . ASP A 1 93 ? 5.279 2.340 -10.991 1.00 97.88 93 ASP A C 1
ATOM 690 O O . ASP A 1 93 ? 4.479 2.148 -10.075 1.00 97.88 93 ASP A O 1
ATOM 694 N N . GLN A 1 94 ? 6.495 1.789 -10.999 1.00 98.12 94 GLN A N 1
ATOM 695 C CA . GLN A 1 94 ? 7.019 0.985 -9.895 1.00 98.12 94 GLN A CA 1
ATOM 696 C C . GLN A 1 94 ? 7.056 1.787 -8.586 1.00 98.12 94 GLN A C 1
ATOM 698 O O . GLN A 1 94 ? 6.573 1.293 -7.570 1.00 98.12 94 GLN A O 1
ATOM 703 N N . GLU A 1 95 ? 7.551 3.027 -8.613 1.00 98.00 95 GLU A N 1
ATOM 704 C CA . GLU A 1 95 ? 7.575 3.916 -7.441 1.00 98.00 95 GLU A CA 1
ATOM 705 C C . GLU A 1 95 ? 6.163 4.285 -6.957 1.00 98.00 95 GLU A C 1
ATOM 707 O O . GLU A 1 95 ? 5.879 4.312 -5.761 1.00 98.00 95 GLU A O 1
ATOM 712 N N . LYS A 1 96 ? 5.215 4.521 -7.874 1.00 98.06 96 LYS A N 1
ATOM 713 C CA . LYS A 1 96 ? 3.813 4.751 -7.485 1.00 98.06 96 LYS A CA 1
ATOM 714 C C . LYS A 1 96 ? 3.189 3.512 -6.851 1.00 98.06 96 LYS A C 1
ATOM 716 O O . LYS A 1 96 ? 2.403 3.641 -5.914 1.00 98.06 96 LYS A O 1
ATOM 721 N N . LEU A 1 97 ? 3.468 2.329 -7.395 1.00 98.19 97 LEU A N 1
ATOM 722 C CA . LEU A 1 97 ? 2.937 1.070 -6.881 1.00 98.19 97 LEU A CA 1
ATOM 723 C C . LEU A 1 97 ? 3.541 0.733 -5.519 1.00 98.19 97 LEU A C 1
ATOM 725 O O . LEU A 1 97 ? 2.792 0.338 -4.630 1.00 98.19 97 LEU A O 1
ATOM 729 N N . SER A 1 98 ? 4.845 0.944 -5.324 1.00 98.19 98 SER A N 1
ATOM 730 C CA . SER A 1 98 ? 5.500 0.737 -4.029 1.00 98.19 98 SER A CA 1
ATOM 731 C C . SER A 1 98 ? 4.949 1.691 -2.965 1.00 98.19 98 SER A C 1
ATOM 733 O O . SER A 1 98 ? 4.600 1.247 -1.872 1.00 98.19 98 SER A O 1
ATOM 735 N N . ALA A 1 99 ? 4.762 2.973 -3.300 1.00 98.25 99 ALA A N 1
ATOM 736 C CA . ALA A 1 99 ? 4.166 3.954 -2.395 1.00 98.25 99 ALA A CA 1
ATOM 737 C C . ALA A 1 99 ? 2.717 3.599 -2.027 1.00 98.25 99 ALA A C 1
ATOM 739 O O . ALA A 1 99 ? 2.331 3.683 -0.862 1.00 98.25 99 ALA A O 1
ATOM 740 N N . LYS A 1 100 ? 1.913 3.159 -3.006 1.00 98.12 100 LYS A N 1
ATOM 741 C CA . LYS A 1 100 ? 0.545 2.685 -2.753 1.00 98.12 100 LYS A CA 1
ATOM 742 C C . LYS A 1 100 ? 0.527 1.448 -1.867 1.00 98.12 100 LYS A C 1
ATOM 744 O O . LYS A 1 100 ? -0.298 1.392 -0.965 1.00 98.12 100 LYS A O 1
ATOM 749 N N . LEU A 1 101 ? 1.419 0.487 -2.108 1.00 98.38 101 LEU A N 1
ATOM 750 C CA . LEU A 1 101 ? 1.513 -0.722 -1.297 1.00 98.38 101 LEU A CA 1
ATOM 751 C C . LEU A 1 101 ? 1.812 -0.365 0.164 1.00 98.38 101 LEU A C 1
ATOM 753 O O . LEU A 1 101 ? 1.049 -0.757 1.043 1.00 98.38 101 LEU A O 1
ATOM 757 N N . ALA A 1 102 ? 2.830 0.465 0.404 1.00 98.19 102 ALA A N 1
ATOM 758 C CA . ALA A 1 102 ? 3.193 0.914 1.746 1.00 98.19 102 ALA A CA 1
ATOM 759 C C . ALA A 1 102 ? 2.040 1.648 2.457 1.00 98.19 102 ALA A C 1
ATOM 761 O O . ALA A 1 102 ? 1.774 1.404 3.634 1.00 98.19 102 ALA A O 1
ATOM 762 N N . GLU A 1 103 ? 1.312 2.512 1.743 1.00 98.25 103 GLU A N 1
ATOM 763 C CA . GLU A 1 103 ? 0.141 3.197 2.298 1.00 98.25 103 GLU A CA 1
ATOM 764 C C . GLU A 1 103 ? -0.987 2.210 2.632 1.00 98.25 103 GLU A C 1
ATOM 766 O O . GLU A 1 103 ? -1.569 2.280 3.713 1.00 98.25 103 GLU A O 1
ATOM 771 N N . THR A 1 104 ? -1.275 1.246 1.752 1.00 97.69 104 THR A N 1
ATOM 772 C CA . THR A 1 104 ? -2.309 0.233 2.017 1.00 97.69 104 THR A CA 1
ATOM 773 C C . THR A 1 104 ? -1.944 -0.694 3.174 1.00 97.69 104 THR A C 1
ATOM 775 O O . THR A 1 104 ? -2.815 -1.045 3.967 1.00 97.69 104 THR A O 1
ATOM 778 N N . GLU A 1 105 ? -0.668 -1.055 3.323 1.00 98.25 105 GLU A N 1
ATOM 779 C CA . GLU A 1 105 ? -0.177 -1.853 4.450 1.00 98.25 105 GLU A CA 1
ATOM 780 C C . GLU A 1 105 ? -0.323 -1.092 5.770 1.00 98.25 105 GLU A C 1
ATOM 782 O O . GLU A 1 105 ? -0.796 -1.654 6.761 1.00 98.25 105 GLU A O 1
ATOM 787 N N . LYS A 1 106 ? 0.007 0.205 5.773 1.00 98.31 106 LYS A N 1
ATOM 788 C CA . LYS A 1 106 ? -0.197 1.074 6.933 1.00 98.31 106 LYS A CA 1
ATOM 789 C C . LYS A 1 106 ? -1.678 1.185 7.301 1.00 98.31 106 LYS A C 1
ATOM 791 O O . LYS A 1 106 ? -2.037 0.962 8.454 1.00 98.31 106 LYS A O 1
ATOM 796 N N . GLN A 1 107 ? -2.546 1.464 6.328 1.00 98.19 107 GLN A N 1
ATOM 797 C CA . GLN A 1 107 ? -3.992 1.555 6.554 1.00 98.19 107 GLN A CA 1
ATOM 798 C C . GLN A 1 107 ? -4.576 0.240 7.079 1.00 98.19 107 GLN A C 1
ATOM 800 O O . GLN A 1 107 ? -5.437 0.255 7.962 1.00 98.19 107 GLN A O 1
ATOM 805 N N . LEU A 1 108 ? -4.096 -0.901 6.578 1.00 98.38 108 LEU A N 1
ATOM 806 C CA . LEU A 1 108 ? -4.497 -2.212 7.075 1.00 98.38 108 LEU A CA 1
ATOM 807 C C . LEU A 1 108 ? -4.071 -2.405 8.535 1.00 98.38 108 LEU A C 1
ATOM 809 O O . LEU A 1 108 ? -4.894 -2.819 9.353 1.00 98.38 108 LEU A O 1
ATOM 813 N N . ALA A 1 109 ? -2.825 -2.070 8.880 1.00 98.19 109 ALA A N 1
ATOM 814 C CA . ALA A 1 109 ? -2.326 -2.162 10.250 1.00 98.19 109 ALA A CA 1
ATOM 815 C C . ALA A 1 109 ? -3.129 -1.272 11.218 1.00 98.19 109 ALA A C 1
ATOM 817 O O . ALA A 1 109 ? -3.567 -1.752 12.268 1.00 98.19 109 ALA A O 1
ATOM 818 N N . ASP A 1 110 ? -3.397 -0.021 10.836 1.00 98.19 110 ASP A N 1
ATOM 819 C CA . ASP A 1 110 ? -4.185 0.933 11.625 1.00 98.19 110 ASP A CA 1
ATOM 820 C C . ASP A 1 110 ? -5.637 0.455 11.801 1.00 98.19 110 ASP A C 1
ATOM 822 O O . ASP A 1 110 ? -6.201 0.513 12.900 1.00 98.19 110 ASP A O 1
ATOM 826 N N . THR A 1 111 ? -6.237 -0.095 10.741 1.00 98.12 111 THR A N 1
ATOM 827 C CA . THR A 1 111 ? -7.594 -0.660 10.788 1.00 98.12 111 THR A CA 1
ATOM 828 C C . THR A 1 111 ? -7.652 -1.882 11.701 1.00 98.12 111 THR A C 1
ATOM 830 O O . THR A 1 111 ? -8.566 -1.998 12.514 1.00 98.12 111 THR A O 1
ATOM 833 N N . MET A 1 112 ? -6.663 -2.779 11.633 1.00 98.31 112 MET A N 1
ATOM 834 C CA . MET A 1 112 ? -6.585 -3.948 12.515 1.00 98.31 112 MET A CA 1
ATOM 835 C C . MET A 1 112 ? -6.380 -3.555 13.982 1.00 98.31 112 MET A C 1
ATOM 837 O O . MET A 1 112 ? -6.976 -4.168 14.870 1.00 98.31 112 MET A O 1
ATOM 841 N N . ALA A 1 113 ? -5.555 -2.541 14.256 1.00 98.19 113 ALA A N 1
ATOM 842 C CA . ALA A 1 113 ? -5.358 -2.019 15.605 1.00 98.19 113 ALA A CA 1
ATOM 843 C C . ALA A 1 113 ? -6.647 -1.390 16.153 1.00 98.19 113 ALA A C 1
ATOM 845 O O . ALA A 1 113 ? -7.049 -1.680 17.283 1.00 98.19 113 ALA A O 1
ATOM 846 N N . THR A 1 114 ? -7.333 -0.597 15.326 1.00 98.12 114 THR A N 1
ATOM 847 C CA . THR A 1 114 ? -8.621 0.013 15.671 1.00 98.12 114 THR A CA 1
ATOM 848 C C . THR A 1 114 ? -9.668 -1.058 15.943 1.00 98.12 114 THR A C 1
ATOM 850 O O . THR A 1 114 ? -10.305 -1.020 16.991 1.00 98.12 114 THR A O 1
ATOM 853 N N . LEU A 1 115 ? -9.791 -2.062 15.070 1.00 98.31 115 LEU A N 1
ATOM 854 C CA . LEU A 1 115 ? -10.742 -3.158 15.239 1.00 98.31 115 LEU A CA 1
ATOM 855 C C . LEU A 1 115 ? -10.526 -3.877 16.575 1.00 98.31 115 LEU A C 1
ATOM 857 O O . LEU A 1 115 ? -11.460 -3.992 17.363 1.00 98.31 115 LEU A O 1
ATOM 861 N N . ARG A 1 116 ? -9.283 -4.260 16.890 1.00 98.12 116 ARG A N 1
ATOM 862 C CA . ARG A 1 116 ? -8.947 -4.905 18.173 1.00 98.12 116 ARG A CA 1
ATOM 863 C C . ARG A 1 116 ? -9.310 -4.039 19.378 1.00 98.12 116 ARG A C 1
ATOM 865 O O . ARG A 1 116 ? -9.859 -4.552 20.349 1.00 98.12 116 ARG A O 1
ATOM 872 N N . SER A 1 117 ? -9.022 -2.739 19.312 1.00 98.00 117 SER A N 1
ATOM 873 C CA . SER A 1 117 ? -9.380 -1.789 20.370 1.00 98.00 117 SER A CA 1
ATOM 874 C C . SER A 1 117 ? -10.899 -1.692 20.544 1.00 98.00 117 SER A C 1
ATOM 876 O O . SER A 1 117 ? -11.411 -1.805 21.656 1.00 98.00 117 SER A O 1
ATOM 878 N N . THR A 1 118 ? -11.640 -1.577 19.438 1.00 98.06 118 THR A N 1
ATOM 879 C CA . THR A 1 118 ? -13.106 -1.499 19.466 1.00 98.06 118 THR A CA 1
ATOM 880 C C . THR A 1 118 ? -13.756 -2.789 19.959 1.00 98.06 118 THR A C 1
ATOM 882 O O . THR A 1 118 ? -14.718 -2.730 20.718 1.00 98.06 118 THR A O 1
ATOM 885 N N . GLU A 1 119 ? -13.218 -3.956 19.600 1.00 98.12 119 GLU A N 1
ATOM 886 C CA . GLU A 1 119 ? -13.697 -5.247 20.097 1.00 98.12 119 GLU A CA 1
ATOM 887 C C . GLU A 1 119 ? -13.439 -5.405 21.597 1.00 98.12 119 GLU A C 1
ATOM 889 O O . GLU A 1 119 ? -14.311 -5.889 22.319 1.00 98.12 119 GLU A O 1
ATOM 894 N N . ALA A 1 120 ? -12.272 -4.971 22.084 1.00 98.00 120 ALA A N 1
ATOM 895 C CA . ALA A 1 120 ? -11.964 -4.976 23.510 1.00 98.00 120 ALA A CA 1
ATOM 896 C C . ALA A 1 120 ? -12.900 -4.041 24.292 1.00 98.00 120 ALA A C 1
ATOM 898 O O . ALA A 1 120 ? -13.489 -4.464 25.285 1.00 98.00 120 ALA A O 1
ATOM 899 N N . ALA A 1 121 ? -13.103 -2.812 23.806 1.00 97.75 121 ALA A N 1
ATOM 900 C CA . ALA A 1 121 ? -14.024 -1.852 24.414 1.00 97.75 121 ALA A CA 1
ATOM 901 C C . ALA A 1 121 ? -15.473 -2.361 24.410 1.00 97.75 121 ALA A C 1
ATOM 903 O O . ALA A 1 121 ? -16.183 -2.225 25.402 1.00 97.75 121 ALA A O 1
ATOM 904 N N . LYS A 1 122 ? -15.908 -3.002 23.318 1.00 98.19 122 LYS A N 1
ATOM 905 C CA . LYS A 1 122 ? -17.233 -3.622 23.234 1.00 98.19 122 LYS A CA 1
ATOM 906 C C . LYS A 1 122 ? -17.404 -4.719 24.286 1.00 98.19 122 LYS A C 1
ATOM 908 O O . LYS A 1 122 ? -18.408 -4.713 24.987 1.00 98.19 122 LYS A O 1
ATOM 913 N N . ARG A 1 123 ? -16.428 -5.624 24.426 1.00 98.06 123 ARG A N 1
ATOM 914 C CA . ARG A 1 123 ? -16.475 -6.698 25.433 1.00 98.06 123 ARG A CA 1
ATOM 915 C C . ARG A 1 123 ? -16.517 -6.154 26.859 1.00 98.06 123 ARG A C 1
ATOM 917 O O . ARG A 1 123 ? -17.238 -6.695 27.689 1.00 98.06 123 ARG A O 1
ATOM 924 N N . ASP A 1 124 ? -15.764 -5.095 27.141 1.00 97.62 124 A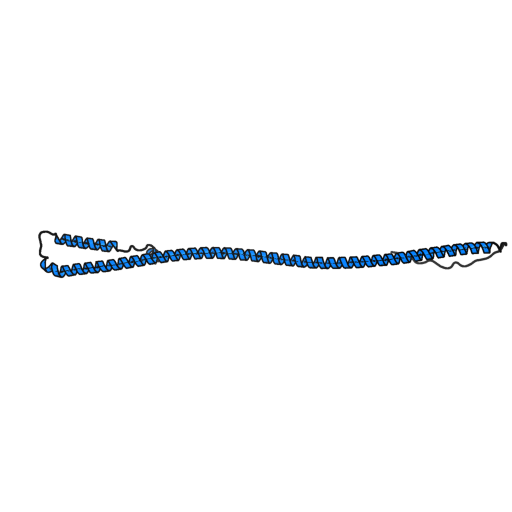SP A N 1
ATOM 925 C CA . ASP A 1 124 ? -15.759 -4.453 28.459 1.00 97.62 124 ASP A CA 1
ATOM 926 C C . ASP A 1 124 ? -17.102 -3.774 28.777 1.00 97.62 124 ASP A C 1
ATOM 928 O O . ASP A 1 124 ? -17.645 -3.932 29.874 1.00 97.62 124 ASP A O 1
ATOM 932 N N . LEU A 1 125 ? -17.694 -3.093 27.790 1.00 97.94 125 LEU A N 1
ATOM 933 C CA . LEU A 1 125 ? -19.034 -2.513 27.904 1.00 97.94 125 LEU A CA 1
ATOM 934 C C . LEU A 1 125 ? -20.114 -3.583 28.091 1.00 97.94 125 LEU A C 1
ATOM 936 O O . LEU A 1 125 ? -20.998 -3.408 28.927 1.00 97.94 125 LEU A O 1
ATOM 940 N N . GLU A 1 126 ? -20.041 -4.691 27.352 1.00 97.81 126 GLU A N 1
ATOM 941 C CA . GLU A 1 126 ? -20.958 -5.826 27.504 1.00 97.81 126 GLU A CA 1
ATOM 942 C C . GLU A 1 126 ? -20.847 -6.434 28.909 1.00 97.81 126 GLU A C 1
ATOM 944 O O . GLU A 1 126 ? -21.859 -6.556 29.600 1.00 97.81 126 GLU A O 1
ATOM 949 N N . ALA A 1 127 ? -19.628 -6.702 29.389 1.00 97.38 127 ALA A N 1
ATOM 950 C CA . ALA A 1 127 ? -19.396 -7.231 30.733 1.00 97.38 127 ALA A CA 1
ATOM 951 C C . ALA A 1 127 ? -19.862 -6.265 31.837 1.00 97.38 127 ALA A C 1
ATOM 953 O O . ALA A 1 127 ? -20.429 -6.684 32.848 1.00 97.38 127 ALA A O 1
ATOM 954 N N . THR A 1 128 ? -19.646 -4.961 31.655 1.00 96.38 128 THR A N 1
ATOM 955 C CA . THR A 1 128 ? -20.135 -3.933 32.583 1.00 96.38 128 THR A CA 1
ATOM 956 C C . THR A 1 128 ? -21.661 -3.877 32.583 1.00 96.38 128 THR A C 1
ATOM 958 O O . THR A 1 128 ? -22.272 -3.826 33.651 1.00 96.38 128 THR A O 1
ATOM 961 N N . GLY A 1 129 ? -22.288 -3.951 31.407 1.00 97.50 129 GLY A N 1
ATOM 962 C CA . GLY A 1 129 ? -23.741 -3.988 31.262 1.00 97.50 129 GLY A CA 1
ATOM 963 C C . GLY A 1 129 ? -24.373 -5.212 31.929 1.00 97.50 129 GLY A C 1
ATOM 964 O O . GLY A 1 129 ? -25.393 -5.080 32.606 1.00 97.50 129 GLY A O 1
ATOM 965 N N . GLU A 1 130 ? -23.752 -6.387 31.803 1.00 97.25 130 GLU A N 1
ATOM 966 C CA . GLU A 1 130 ? -24.182 -7.609 32.496 1.00 97.25 130 GLU A CA 1
ATOM 967 C C . GLU A 1 130 ? -24.080 -7.460 34.019 1.00 97.25 130 GLU A C 1
ATOM 969 O O . GLU A 1 130 ? -25.073 -7.655 34.719 1.00 97.25 130 GLU A O 1
ATOM 974 N N . ARG A 1 131 ? -22.937 -6.995 34.545 1.00 96.19 131 ARG A N 1
ATOM 975 C CA . ARG A 1 131 ? -22.765 -6.758 35.993 1.00 96.19 131 ARG A CA 1
ATOM 976 C C . ARG A 1 131 ? -23.779 -5.766 36.555 1.00 96.19 131 ARG A C 1
ATOM 978 O O . ARG A 1 131 ? -24.294 -5.960 37.659 1.00 96.19 131 ARG A O 1
ATOM 985 N N . GLN A 1 132 ? -24.064 -4.693 35.819 1.00 95.62 132 GLN A N 1
ATOM 986 C CA . GLN A 1 132 ? -25.072 -3.710 36.216 1.00 95.62 132 GLN A CA 1
ATOM 987 C C . GLN A 1 132 ? -26.469 -4.332 36.240 1.00 95.62 132 GLN A C 1
ATOM 989 O O . GLN A 1 132 ? -27.203 -4.131 37.208 1.00 95.62 132 GLN A O 1
ATOM 994 N N . ARG A 1 133 ? -26.824 -5.129 35.227 1.00 96.69 133 ARG A N 1
ATOM 995 C CA . ARG A 1 133 ? -28.110 -5.836 35.175 1.00 96.69 133 ARG A CA 1
ATOM 996 C C . ARG A 1 133 ? -28.266 -6.824 36.332 1.00 96.69 133 ARG A C 1
ATOM 998 O O . ARG A 1 133 ? -29.322 -6.843 36.965 1.00 96.69 133 ARG A O 1
ATOM 1005 N N . ASP A 1 134 ? -27.226 -7.585 36.653 1.00 95.19 134 ASP A N 1
ATOM 1006 C CA . ASP A 1 134 ? -27.229 -8.526 37.781 1.00 95.19 134 ASP A CA 1
ATOM 1007 C C . ASP A 1 134 ? -27.368 -7.799 39.123 1.00 95.19 134 ASP A C 1
ATOM 1009 O O . ASP A 1 134 ? -28.130 -8.218 40.002 1.00 95.19 134 ASP A O 1
ATOM 1013 N N . THR A 1 135 ? -26.676 -6.665 39.266 1.00 92.88 135 THR A N 1
ATOM 1014 C CA . THR A 1 135 ? -26.776 -5.806 40.451 1.00 92.88 135 THR A CA 1
ATOM 1015 C C . THR A 1 135 ? -28.193 -5.261 40.609 1.00 92.88 135 THR A C 1
ATOM 1017 O O . THR A 1 135 ? -28.759 -5.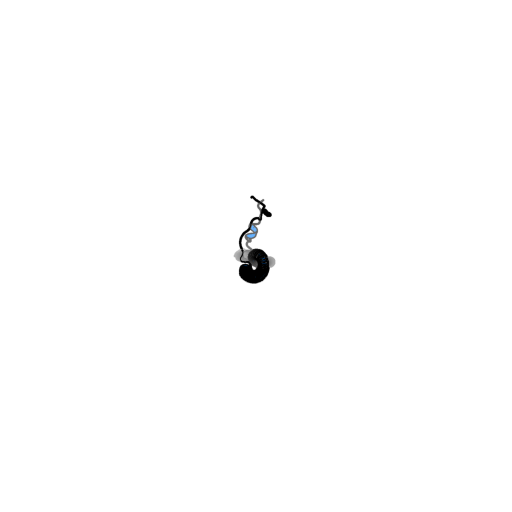358 41.696 1.00 92.88 135 THR A O 1
ATOM 1020 N N . ILE A 1 136 ? -28.795 -4.740 39.535 1.00 95.56 136 ILE A N 1
ATOM 1021 C CA . ILE A 1 136 ? -30.177 -4.236 39.542 1.00 95.56 136 ILE A CA 1
ATOM 1022 C C . ILE A 1 136 ? -31.148 -5.358 39.915 1.00 95.56 136 ILE A C 1
ATOM 1024 O O . ILE A 1 136 ? -31.917 -5.194 40.856 1.00 95.56 136 ILE A O 1
ATOM 1028 N N . THR A 1 137 ? -31.046 -6.520 39.269 1.00 95.81 137 THR A N 1
ATOM 1029 C CA . THR A 1 137 ? -31.911 -7.683 39.538 1.00 95.81 137 THR A CA 1
ATOM 1030 C C . THR A 1 137 ? -31.812 -8.130 41.001 1.00 95.81 137 THR A C 1
ATOM 1032 O O . THR A 1 137 ? -32.815 -8.413 41.659 1.00 95.81 137 THR A O 1
ATOM 1035 N N . THR A 1 138 ? -30.596 -8.146 41.554 1.00 93.31 138 THR A N 1
ATOM 1036 C CA . THR A 1 138 ? -30.361 -8.478 42.965 1.00 93.31 138 THR A CA 1
ATOM 1037 C C . THR A 1 138 ? -30.966 -7.428 43.898 1.00 93.31 138 THR A C 1
ATOM 1039 O O . THR A 1 138 ? -31.611 -7.782 44.887 1.00 93.31 138 THR A O 1
ATOM 1042 N N . CYS A 1 139 ? -30.783 -6.142 43.592 1.00 93.69 139 CYS A N 1
ATOM 1043 C CA . CYS A 1 139 ? -31.360 -5.035 44.353 1.00 93.69 139 CYS A CA 1
ATOM 1044 C C . CYS A 1 139 ? -32.892 -5.071 44.340 1.00 93.69 139 CYS A C 1
ATOM 1046 O O . CYS A 1 139 ? -33.505 -4.911 45.394 1.00 93.69 139 CYS A O 1
ATOM 1048 N N . GLU A 1 140 ? -33.508 -5.330 43.187 1.00 95.06 140 GLU A N 1
ATOM 1049 C CA . GLU A 1 140 ? -34.957 -5.492 43.046 1.00 95.06 140 GLU A CA 1
ATOM 1050 C C . GLU A 1 140 ? -35.465 -6.664 43.892 1.00 95.06 140 GLU A C 1
ATOM 1052 O O . GLU A 1 140 ? -36.374 -6.492 44.707 1.00 95.06 140 GLU A O 1
ATOM 1057 N N . GLY A 1 141 ? -34.825 -7.834 43.795 1.00 94.88 141 GLY A N 1
ATOM 1058 C CA . GLY A 1 141 ? -35.188 -9.004 44.598 1.00 94.88 141 GLY A CA 1
ATOM 1059 C C . GLY A 1 141 ? -35.058 -8.766 46.108 1.00 94.88 141 GLY A C 1
ATOM 1060 O O . GLY A 1 141 ? -35.931 -9.169 46.883 1.00 94.88 141 GLY A O 1
ATOM 1061 N N . LYS A 1 142 ? -33.999 -8.072 46.542 1.00 93.50 142 LYS A N 1
ATOM 1062 C CA . LYS A 1 142 ? -33.807 -7.668 47.945 1.00 93.50 142 LYS A CA 1
ATOM 1063 C C . LYS A 1 142 ? -34.861 -6.658 48.397 1.00 93.50 142 LYS A C 1
ATOM 1065 O O . LYS A 1 142 ? -35.406 -6.812 49.487 1.00 93.50 142 LYS A O 1
ATOM 1070 N N . ASN A 1 143 ? -35.202 -5.676 47.562 1.00 94.94 143 ASN A N 1
ATOM 1071 C CA . ASN A 1 143 ? -36.238 -4.685 47.857 1.00 94.94 143 ASN A CA 1
ATOM 1072 C C . ASN A 1 143 ? -37.606 -5.353 48.072 1.00 94.94 143 ASN A C 1
ATOM 1074 O O . ASN A 1 143 ? -38.254 -5.111 49.089 1.00 94.94 143 ASN A O 1
ATOM 1078 N N . VAL A 1 144 ? -37.986 -6.284 47.191 1.00 95.50 144 VAL A N 1
ATOM 1079 C CA . VAL A 1 144 ? -39.224 -7.068 47.334 1.00 95.50 144 VAL A CA 1
ATOM 1080 C C . VAL A 1 144 ? -39.257 -7.826 48.666 1.00 95.50 144 VAL A C 1
ATOM 1082 O O . VAL A 1 144 ? -40.271 -7.804 49.367 1.00 95.50 144 VAL A O 1
ATOM 1085 N N . LYS A 1 145 ?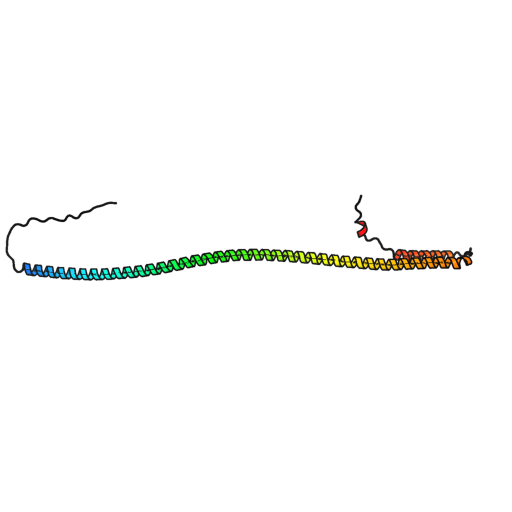 -38.148 -8.465 49.063 1.00 93.38 145 LYS A N 1
ATOM 1086 C CA . LYS A 1 145 ? -38.055 -9.166 50.356 1.00 93.38 145 LYS A CA 1
ATOM 1087 C C . LYS A 1 145 ? -38.156 -8.210 51.546 1.00 93.38 145 LYS A C 1
ATOM 1089 O O . LYS A 1 145 ? -38.886 -8.515 52.484 1.00 93.38 145 LYS A O 1
ATOM 1094 N N . LEU A 1 146 ? -37.475 -7.063 51.498 1.00 93.75 146 LEU A N 1
ATOM 1095 C CA . LEU A 1 146 ? -37.551 -6.032 52.539 1.00 93.75 146 LEU A CA 1
ATOM 1096 C C . LEU A 1 146 ? -38.985 -5.516 52.712 1.00 93.75 146 LEU A C 1
ATOM 1098 O O . LEU A 1 146 ? -39.470 -5.427 53.839 1.00 93.75 146 LEU A O 1
ATOM 1102 N N . TYR A 1 147 ? -39.687 -5.239 51.610 1.00 93.50 147 TYR A N 1
ATOM 1103 C CA . TYR A 1 147 ? -41.088 -4.817 51.642 1.00 93.50 147 TYR A CA 1
ATOM 1104 C C . TYR A 1 147 ? -41.997 -5.886 52.264 1.00 93.50 147 TYR A C 1
ATOM 1106 O O . TYR A 1 147 ? -42.845 -5.581 53.110 1.00 93.50 147 TYR A O 1
ATOM 1114 N N . ARG A 1 148 ? -41.786 -7.158 51.897 1.00 94.31 148 ARG A N 1
ATOM 1115 C CA . ARG A 1 148 ? -42.513 -8.290 52.480 1.00 94.31 148 ARG A CA 1
ATOM 1116 C C . ARG A 1 148 ? -42.277 -8.389 53.989 1.00 94.31 148 ARG A C 1
ATOM 1118 O O . ARG A 1 148 ? -43.247 -8.395 54.737 1.00 94.31 148 ARG A O 1
ATOM 1125 N N . TYR A 1 149 ? -41.021 -8.403 54.438 1.00 90.88 149 TYR A N 1
ATOM 1126 C CA . TYR A 1 149 ? -40.690 -8.489 55.866 1.00 90.88 149 TYR A CA 1
ATOM 1127 C C . TYR A 1 149 ? -41.234 -7.300 56.662 1.00 90.88 149 TYR A C 1
ATOM 1129 O O . TYR A 1 149 ? -41.754 -7.489 57.758 1.00 90.88 149 TYR A O 1
ATOM 1137 N N . GLY A 1 150 ? -41.188 -6.087 56.101 1.00 89.38 150 GLY A N 1
ATOM 1138 C CA . GLY A 1 150 ? -41.805 -4.911 56.716 1.00 89.38 150 GLY A CA 1
ATOM 1139 C C . GLY A 1 150 ? -43.321 -5.061 56.881 1.00 89.38 150 GLY A C 1
ATOM 1140 O O . GLY A 1 150 ? -43.865 -4.736 57.935 1.00 89.38 150 GLY A O 1
ATOM 1141 N N . THR A 1 151 ? -44.003 -5.610 55.873 1.00 90.06 151 THR A N 1
ATOM 1142 C CA . THR A 1 151 ? -45.452 -5.865 55.926 1.00 90.06 151 THR A CA 1
ATOM 1143 C C . THR A 1 151 ? -45.800 -6.960 56.939 1.00 90.06 151 THR A C 1
ATOM 1145 O O . THR A 1 151 ? -46.722 -6.780 57.734 1.00 90.06 151 THR A O 1
ATOM 1148 N N . GLU A 1 152 ? -45.045 -8.064 56.963 1.00 89.06 152 GLU A N 1
ATOM 1149 C CA . GLU A 1 152 ? -45.204 -9.152 57.941 1.00 89.06 152 GLU A CA 1
ATOM 1150 C C . GLU A 1 152 ? -45.011 -8.645 59.383 1.00 89.06 152 GLU A C 1
ATOM 1152 O O . GLU A 1 152 ? -45.809 -8.961 60.268 1.00 89.06 152 GLU A O 1
ATOM 1157 N N . LEU A 1 153 ? -44.008 -7.790 59.617 1.00 87.50 153 LEU A N 1
ATOM 1158 C CA . LEU A 1 153 ? -43.753 -7.181 60.923 1.00 87.50 153 LEU A CA 1
ATOM 1159 C C . LEU A 1 153 ? -44.907 -6.267 61.371 1.00 87.50 153 LEU A C 1
ATOM 1161 O O . LEU A 1 153 ? -45.334 -6.336 62.527 1.00 87.50 153 LEU A O 1
ATOM 1165 N N . LEU A 1 154 ? -45.445 -5.440 60.466 1.00 86.06 154 LEU A N 1
ATOM 1166 C CA . LEU A 1 154 ? -46.605 -4.585 60.750 1.00 86.06 154 LEU A CA 1
ATOM 1167 C C . LEU A 1 154 ? -47.856 -5.411 61.079 1.00 86.06 154 LEU A C 1
ATOM 1169 O O . LEU A 1 154 ? -48.563 -5.090 62.036 1.00 86.06 154 LEU A O 1
ATOM 1173 N N . GLN A 1 155 ? -48.109 -6.495 60.341 1.00 84.94 155 GLN A N 1
ATOM 1174 C CA . GLN A 1 155 ? -49.217 -7.416 60.620 1.00 84.94 155 GLN A CA 1
ATOM 1175 C C . GLN A 1 155 ? -49.054 -8.109 61.978 1.00 84.94 155 GLN A C 1
ATOM 1177 O O . GLN A 1 155 ? -50.006 -8.163 62.758 1.00 84.94 155 GLN A O 1
ATOM 1182 N N . ALA A 1 156 ? -47.849 -8.584 62.307 1.00 81.56 156 ALA A N 1
ATOM 1183 C CA . ALA A 1 156 ? -47.556 -9.185 63.608 1.00 81.56 156 ALA A CA 1
ATOM 1184 C C . ALA A 1 156 ? -47.770 -8.192 64.767 1.00 81.56 156 ALA A C 1
ATOM 1186 O O . ALA A 1 156 ? -48.270 -8.566 65.831 1.00 81.56 156 ALA A O 1
ATOM 1187 N N . TYR A 1 157 ? -47.438 -6.913 64.560 1.00 79.06 157 TYR A N 1
ATOM 1188 C CA . TYR A 1 157 ? -47.692 -5.852 65.535 1.00 79.06 157 TYR A CA 1
ATOM 1189 C C . TYR A 1 157 ? -49.192 -5.547 65.696 1.00 79.06 157 TYR A C 1
ATOM 1191 O O . TYR A 1 157 ? -49.683 -5.456 66.822 1.00 79.06 157 TYR A O 1
ATOM 1199 N N . GLN A 1 158 ? -49.949 -5.458 64.597 1.00 78.12 158 GLN A N 1
ATOM 1200 C CA . GLN A 1 158 ? -51.407 -5.269 64.640 1.00 78.12 158 GLN A CA 1
ATOM 1201 C C . GLN A 1 158 ? -52.125 -6.443 65.322 1.00 78.12 158 GLN A C 1
ATOM 1203 O O . GLN A 1 158 ? -52.997 -6.228 66.164 1.00 78.12 158 GLN A O 1
ATOM 1208 N N . GLY A 1 159 ? -51.716 -7.682 65.029 1.00 69.75 159 GLY A N 1
ATOM 1209 C CA . GLY A 1 159 ? -52.244 -8.886 65.676 1.00 69.75 159 GLY A CA 1
ATOM 1210 C C . GLY A 1 159 ? -51.989 -8.910 67.187 1.00 69.75 159 GLY A C 1
ATOM 1211 O O . GLY A 1 159 ? -52.872 -9.299 67.956 1.00 69.75 159 GLY A O 1
ATOM 1212 N N . LYS A 1 160 ? -50.829 -8.402 67.639 1.00 65.38 160 LYS A N 1
ATOM 1213 C CA . LYS A 1 160 ? -50.584 -8.146 69.066 1.00 65.38 160 LYS A CA 1
ATOM 1214 C C . LYS A 1 160 ? -51.552 -7.110 69.625 1.00 65.38 160 LYS A C 1
ATOM 1216 O O . LYS A 1 160 ? -52.073 -7.347 70.699 1.00 65.38 160 LYS A O 1
ATOM 1221 N N . GLY A 1 161 ? -51.857 -6.013 68.935 1.00 60.06 161 GLY A N 1
ATOM 1222 C CA . GLY A 1 161 ? -52.838 -5.028 69.419 1.00 60.06 161 GLY A CA 1
ATOM 1223 C C . GLY A 1 161 ? -54.205 -5.641 69.767 1.00 60.06 161 GLY A C 1
ATOM 1224 O O . GLY A 1 161 ? -54.783 -5.310 70.800 1.00 60.06 161 GLY A O 1
ATOM 1225 N N . CYS A 1 162 ? -54.678 -6.600 68.964 1.00 56.72 162 CYS A N 1
ATOM 1226 C CA . CYS A 1 162 ? -55.948 -7.291 69.208 1.00 56.72 162 CYS A CA 1
ATOM 1227 C C . CYS A 1 162 ? -55.872 -8.396 70.281 1.00 56.72 162 CYS A C 1
ATOM 1229 O O . CYS A 1 162 ? -56.822 -8.554 71.042 1.00 56.72 162 CYS A O 1
ATOM 1231 N N . ALA A 1 163 ? -54.769 -9.152 70.373 1.00 56.31 163 ALA A N 1
ATOM 1232 C CA . ALA A 1 163 ? -54.625 -10.258 71.335 1.00 56.31 163 ALA A CA 1
ATOM 1233 C C . ALA A 1 163 ? -53.994 -9.841 72.682 1.00 56.31 163 ALA A C 1
ATOM 1235 O O . ALA A 1 163 ? -54.221 -10.471 73.713 1.00 56.31 163 ALA A O 1
ATOM 1236 N N . SER A 1 164 ? -53.204 -8.767 72.698 1.00 55.16 164 SER A N 1
ATOM 1237 C CA . SER A 1 164 ? -52.406 -8.336 73.852 1.00 55.16 164 SER A CA 1
ATOM 1238 C C . SER A 1 164 ? -53.248 -7.666 74.929 1.00 55.16 164 SER A C 1
ATOM 1240 O O . SER A 1 164 ? -52.847 -7.718 76.087 1.00 55.16 164 SER A O 1
ATOM 1242 N N . SER A 1 165 ? -54.427 -7.120 74.607 1.00 54.47 165 SER A N 1
ATOM 1243 C CA . SER A 1 165 ? -55.330 -6.570 75.629 1.00 54.47 165 SER A CA 1
ATOM 1244 C C . SER A 1 165 ? -55.861 -7.640 76.598 1.00 54.47 165 SER A C 1
ATOM 1246 O O . SER A 1 165 ? -56.345 -7.287 77.669 1.00 54.47 165 SER A O 1
ATOM 1248 N N . LEU A 1 166 ? -55.756 -8.932 76.251 1.00 53.44 166 LEU A N 1
ATOM 1249 C CA . LEU A 1 166 ? -56.110 -10.061 77.121 1.00 53.44 166 LEU A CA 1
ATOM 1250 C C . LEU A 1 166 ? -54.895 -10.716 77.812 1.00 53.44 166 LEU A C 1
ATOM 1252 O O . LEU A 1 166 ? -55.090 -11.442 78.780 1.00 53.44 166 LEU A O 1
ATOM 1256 N N . LEU A 1 167 ? -53.658 -10.476 77.346 1.00 55.84 167 LEU A N 1
ATOM 1257 C CA . LEU A 1 167 ? -52.437 -11.181 77.796 1.00 55.84 167 LEU A CA 1
ATOM 1258 C C . LEU A 1 167 ? -51.399 -10.295 78.518 1.00 55.84 167 LEU A C 1
ATOM 1260 O O . LEU A 1 167 ? -50.372 -10.797 78.968 1.00 55.84 167 LEU A O 1
ATOM 1264 N N . GLN A 1 168 ? -51.632 -8.985 78.646 1.00 54.09 168 GLN A N 1
ATOM 1265 C CA . GLN A 1 168 ? -50.686 -8.023 79.245 1.00 54.09 168 GLN A CA 1
ATOM 1266 C C . GLN A 1 168 ? -50.491 -8.179 80.772 1.00 54.09 168 GLN A C 1
ATOM 1268 O O . GLN A 1 168 ? -49.776 -7.393 81.390 1.00 54.09 168 GLN A O 1
ATOM 1273 N N . SER A 1 169 ? -51.127 -9.177 81.383 1.00 56.22 169 SER A N 1
ATOM 1274 C CA . SER A 1 169 ? -51.287 -9.356 82.827 1.00 56.22 169 SER A CA 1
ATOM 127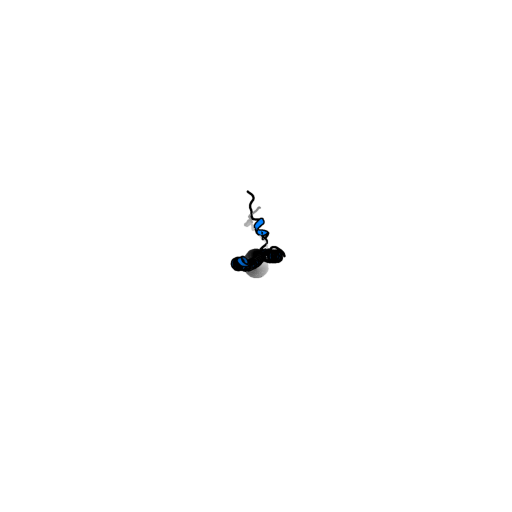5 C C . SER A 1 169 ? -50.563 -10.583 83.407 1.00 56.22 169 SER A C 1
ATOM 1277 O O . SER A 1 169 ? -50.953 -11.046 84.474 1.00 56.22 169 SER A O 1
ATOM 1279 N N . GLU A 1 170 ? -49.493 -11.098 82.785 1.00 58.50 170 GLU A N 1
ATOM 1280 C CA . GLU A 1 170 ? -48.663 -12.158 83.395 1.00 58.50 170 GLU A CA 1
ATOM 1281 C C . GLU A 1 170 ? -47.364 -11.622 84.044 1.00 58.50 170 GLU A C 1
ATOM 1283 O O . GLU A 1 170 ? -46.363 -11.420 83.354 1.00 58.50 170 GLU A O 1
ATOM 1288 N N . PRO A 1 171 ? -47.335 -11.417 85.380 1.00 57.72 171 PRO A N 1
ATOM 1289 C CA . PRO A 1 171 ? -46.196 -10.822 86.085 1.00 57.72 171 PRO A CA 1
ATOM 1290 C C . PRO A 1 171 ? -45.063 -11.787 86.499 1.00 57.72 171 PRO A C 1
ATOM 1292 O O . PRO A 1 171 ? -44.084 -11.310 87.065 1.00 57.72 171 PRO A O 1
ATOM 1295 N N . LEU A 1 172 ? -45.142 -13.110 86.271 1.00 59.66 172 LEU A N 1
ATOM 1296 C CA . LEU A 1 172 ? -44.260 -14.069 86.979 1.00 59.66 172 LEU A CA 1
ATOM 1297 C C . LEU A 1 172 ? -43.245 -14.876 86.140 1.00 59.66 172 LEU A C 1
ATOM 1299 O O . LEU A 1 172 ? -42.223 -15.264 86.698 1.00 59.66 172 LEU A O 1
ATOM 1303 N N . THR A 1 173 ? -43.450 -15.140 84.842 1.00 67.75 173 THR A N 1
ATOM 1304 C CA . THR A 1 173 ? -42.603 -16.111 84.094 1.00 67.75 173 THR A CA 1
ATOM 1305 C C . THR A 1 173 ? -41.690 -15.505 83.025 1.00 67.75 173 THR A C 1
ATOM 1307 O O . THR A 1 173 ? -40.743 -16.158 82.597 1.00 67.75 173 THR A O 1
ATOM 1310 N N . GLY A 1 174 ? -41.939 -14.274 82.561 1.00 68.25 174 GLY A N 1
ATOM 1311 C CA . GLY A 1 174 ? -41.101 -13.590 81.561 1.00 68.25 174 GLY A CA 1
ATOM 1312 C C . GLY A 1 174 ? -41.052 -14.229 80.160 1.00 68.25 174 GLY A C 1
ATOM 1313 O O . GLY A 1 174 ? -40.466 -13.638 79.256 1.00 68.25 174 GLY A O 1
ATOM 1314 N N . LEU A 1 175 ? -41.698 -15.381 79.944 1.00 74.12 175 LEU A N 1
ATOM 1315 C CA . LEU A 1 175 ? -41.655 -16.158 78.696 1.00 74.12 175 LEU A CA 1
ATOM 1316 C C . LEU A 1 175 ? -42.114 -15.344 77.479 1.00 74.12 175 LEU A C 1
ATOM 1318 O O . LEU A 1 175 ? -41.462 -15.355 76.439 1.00 74.12 175 LEU A O 1
ATOM 1322 N N . LYS A 1 176 ? -43.181 -14.549 77.632 1.00 71.50 176 LYS A N 1
ATOM 1323 C CA . LYS A 1 176 ? -43.668 -13.660 76.567 1.00 71.50 176 LYS A CA 1
ATOM 1324 C C . LYS A 1 176 ? -42.666 -12.577 76.186 1.00 71.50 176 LYS A C 1
ATOM 1326 O O . LYS A 1 176 ? -42.621 -12.193 75.025 1.00 71.50 176 LYS A O 1
ATOM 1331 N N . ARG A 1 177 ? -41.847 -12.094 77.125 1.00 74.69 177 ARG A N 1
ATOM 1332 C CA . ARG A 1 177 ? -40.799 -11.113 76.816 1.00 74.69 177 ARG A CA 1
ATOM 1333 C C . ARG A 1 177 ? -39.738 -11.733 75.908 1.00 74.69 177 ARG A C 1
ATOM 1335 O O . ARG A 1 177 ? -39.414 -11.142 74.886 1.00 74.69 177 ARG A O 1
ATOM 1342 N N . VAL A 1 178 ? -39.298 -12.950 76.232 1.00 81.31 178 VAL A N 1
ATOM 1343 C CA . VAL A 1 178 ? -38.318 -13.708 75.438 1.00 81.31 178 VAL A CA 1
ATOM 1344 C C . VAL A 1 178 ? -38.855 -14.026 74.039 1.00 81.31 178 VAL A C 1
ATOM 1346 O O . VAL A 1 178 ? -38.140 -13.853 73.061 1.00 81.31 178 VAL A O 1
ATOM 1349 N N . GLU A 1 179 ? -40.128 -14.412 73.904 1.00 78.31 179 GLU A N 1
ATOM 1350 C CA . GLU A 1 179 ? -40.748 -14.622 72.583 1.00 78.31 179 GLU A CA 1
ATOM 1351 C C . GLU A 1 179 ? -40.736 -13.352 71.714 1.00 78.31 179 GLU A C 1
ATOM 1353 O O . GLU A 1 179 ? -40.531 -13.428 70.503 1.00 78.31 179 GLU A O 1
ATOM 1358 N N . ILE A 1 180 ? -40.956 -12.176 72.312 1.00 77.69 180 ILE A N 1
ATOM 1359 C CA . ILE A 1 180 ? -40.901 -10.901 71.587 1.00 77.69 180 ILE A CA 1
ATOM 1360 C C . ILE A 1 180 ? -39.463 -10.534 71.226 1.00 77.69 180 ILE A C 1
ATOM 1362 O O . ILE A 1 180 ? -39.239 -10.088 70.104 1.00 77.69 180 ILE A O 1
ATOM 1366 N N . GLU A 1 181 ? -38.518 -10.711 72.149 1.00 79.88 181 GLU A N 1
ATOM 1367 C CA . GLU A 1 181 ? -37.089 -10.487 71.905 1.00 79.88 181 GLU A CA 1
ATOM 1368 C C . GLU A 1 181 ? -36.598 -11.372 70.746 1.00 79.88 181 GLU A C 1
ATOM 1370 O O . GLU A 1 181 ? -36.056 -10.841 69.780 1.00 79.88 181 GLU A O 1
ATOM 1375 N N . ASN A 1 182 ? -36.914 -12.672 70.758 1.00 84.50 182 ASN A N 1
ATOM 1376 C CA . ASN A 1 182 ? -36.579 -13.600 69.672 1.00 84.50 182 ASN A CA 1
ATOM 1377 C C . ASN A 1 182 ? -37.202 -13.180 68.335 1.00 84.50 182 ASN A C 1
ATOM 1379 O O . ASN A 1 182 ? -36.532 -13.199 67.312 1.00 84.50 182 ASN A O 1
ATOM 1383 N N . LEU A 1 183 ? -38.470 -12.753 68.333 1.00 83.25 183 LEU A N 1
ATOM 1384 C CA . LEU A 1 183 ? -39.125 -12.283 67.111 1.00 83.25 183 LEU A CA 1
ATOM 1385 C C . LEU A 1 183 ? -38.442 -11.029 66.544 1.00 83.25 183 LEU A C 1
ATOM 1387 O O . LEU A 1 183 ? -38.313 -10.892 65.330 1.00 83.25 183 LEU A O 1
ATOM 1391 N N . VAL A 1 184 ? -38.039 -10.092 67.406 1.00 84.62 184 VAL A N 1
ATOM 1392 C CA . VAL A 1 184 ? -37.340 -8.870 66.985 1.00 84.62 184 VAL A CA 1
ATOM 1393 C C . VAL A 1 184 ? -35.967 -9.204 66.411 1.00 84.62 184 VAL A C 1
ATOM 1395 O O . VAL A 1 184 ? -35.626 -8.658 65.364 1.00 84.62 184 VAL A O 1
ATOM 1398 N N . GLU A 1 185 ? -35.213 -10.095 67.054 1.00 86.75 185 GLU A N 1
ATOM 1399 C CA . GLU A 1 185 ? -33.918 -10.560 66.546 1.00 86.75 185 GLU A CA 1
ATOM 1400 C C . GLU A 1 185 ? -34.073 -11.306 65.208 1.00 86.75 185 GLU A C 1
ATOM 1402 O O . GLU A 1 185 ? -33.413 -10.939 64.241 1.00 86.75 185 GLU A O 1
ATOM 1407 N N . ASP A 1 186 ? -35.051 -12.209 65.067 1.00 88.50 186 ASP A N 1
ATOM 1408 C CA . ASP A 1 186 ? -35.338 -12.900 63.797 1.00 88.50 186 ASP A CA 1
ATOM 1409 C C . ASP A 1 186 ? -35.610 -11.922 62.638 1.00 88.50 186 ASP A C 1
ATOM 1411 O O . ASP A 1 186 ? -35.177 -12.135 61.502 1.00 88.50 186 ASP A O 1
ATOM 1415 N N . TYR A 1 187 ? -36.372 -10.847 62.884 1.00 87.69 187 TYR A N 1
ATOM 1416 C CA . TYR A 1 187 ? -36.627 -9.830 61.859 1.00 87.69 187 TYR A CA 1
ATOM 1417 C C . TYR A 1 187 ? -35.427 -8.911 61.628 1.00 87.69 187 TYR A C 1
ATOM 1419 O O . TYR A 1 187 ? -35.240 -8.472 60.493 1.00 87.69 187 TYR A O 1
ATOM 1427 N N . ARG A 1 188 ? -34.609 -8.628 62.649 1.00 87.50 188 ARG A N 1
ATOM 1428 C CA . ARG A 1 188 ? -33.335 -7.915 62.471 1.00 87.50 188 ARG A CA 1
ATOM 1429 C C . ARG A 1 188 ? -32.413 -8.697 61.547 1.00 87.50 188 ARG A C 1
AT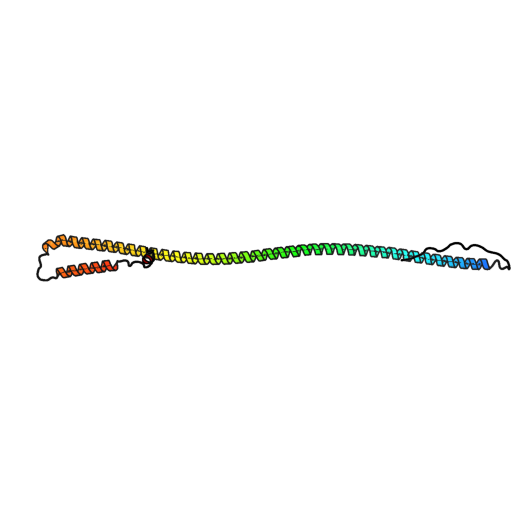OM 1431 O O . ARG A 1 188 ? -32.004 -8.141 60.532 1.00 87.50 188 ARG A O 1
ATOM 1438 N N . ASP A 1 189 ? -32.221 -9.986 61.808 1.00 89.69 189 ASP A N 1
ATOM 1439 C CA . ASP A 1 189 ? -31.394 -10.868 60.982 1.00 89.69 189 ASP A CA 1
ATOM 1440 C C . ASP A 1 189 ? -31.900 -10.920 59.532 1.00 89.69 189 ASP A C 1
ATOM 1442 O O . ASP A 1 189 ? -31.133 -10.734 58.582 1.00 89.69 189 ASP A O 1
ATOM 1446 N N . LYS A 1 190 ? -33.219 -11.079 59.336 1.00 89.44 190 LYS A N 1
ATOM 1447 C CA . LYS A 1 190 ? -33.843 -11.061 57.999 1.00 89.44 190 LYS A CA 1
ATOM 1448 C C . LYS A 1 190 ? -33.640 -9.739 57.260 1.00 89.44 190 LYS A C 1
ATOM 1450 O O . LYS A 1 190 ? -33.476 -9.751 56.041 1.00 89.44 190 LYS A O 1
ATOM 1455 N N . LEU A 1 191 ? -33.707 -8.599 57.948 1.00 88.19 191 LEU A N 1
ATOM 1456 C CA . LEU A 1 191 ? -33.505 -7.282 57.338 1.00 88.19 191 LEU A CA 1
ATOM 1457 C C . LEU A 1 191 ? -32.025 -7.039 57.016 1.00 88.19 191 LEU A C 1
ATOM 1459 O O . LEU A 1 191 ? -31.714 -6.543 55.929 1.00 88.19 191 LEU A O 1
ATOM 1463 N N . ASP A 1 192 ? -31.126 -7.432 57.916 1.00 87.94 192 ASP A N 1
ATOM 1464 C CA . ASP A 1 192 ? -29.684 -7.277 57.741 1.00 87.94 192 ASP A CA 1
ATOM 1465 C C . ASP A 1 192 ? -29.154 -8.135 56.583 1.00 87.94 192 ASP A C 1
ATOM 1467 O O . ASP A 1 192 ? -28.359 -7.647 55.776 1.00 87.94 192 ASP A O 1
ATOM 1471 N N . GLU A 1 193 ? -29.671 -9.354 56.394 1.00 89.62 193 GLU A N 1
ATOM 1472 C CA . GLU A 1 193 ? -29.321 -10.217 55.255 1.00 89.62 193 GLU A CA 1
ATOM 1473 C C . GLU A 1 193 ? -29.674 -9.579 53.892 1.00 89.62 193 GLU A C 1
ATOM 1475 O O . GLU A 1 193 ? -28.965 -9.741 52.888 1.00 89.62 193 GLU A O 1
ATOM 1480 N N . GLN A 1 194 ? -30.774 -8.820 53.829 1.00 88.75 194 GLN A N 1
ATOM 1481 C CA . GLN A 1 194 ? -31.233 -8.185 52.588 1.00 88.75 194 GLN A CA 1
ATOM 1482 C C . GLN A 1 194 ? -30.643 -6.792 52.364 1.00 88.75 194 GLN A C 1
ATOM 1484 O O . GLN A 1 194 ? -30.871 -6.194 51.309 1.00 88.75 194 GLN A O 1
ATOM 1489 N N . LYS A 1 195 ? -29.826 -6.277 53.286 1.00 86.50 195 LYS A N 1
ATOM 1490 C CA . LYS A 1 195 ? -29.121 -5.011 53.091 1.00 86.50 195 LYS A CA 1
ATOM 1491 C C . LYS A 1 195 ? -28.162 -5.123 51.901 1.00 86.50 195 LYS A C 1
ATOM 1493 O O . LYS A 1 195 ? -27.480 -6.132 51.697 1.00 86.50 195 LYS A O 1
ATOM 1498 N N . VAL A 1 196 ? -28.138 -4.096 51.057 1.00 82.94 196 VAL A N 1
ATOM 1499 C CA . VAL A 1 196 ? -27.175 -3.991 49.953 1.00 82.94 196 VAL A CA 1
ATOM 1500 C C . VAL A 1 196 ? -25.964 -3.222 50.472 1.00 82.94 196 VAL A C 1
ATOM 1502 O O . VAL A 1 196 ? -26.111 -2.127 51.015 1.00 82.94 196 VAL A O 1
ATOM 1505 N N . ALA A 1 197 ? -24.770 -3.803 50.349 1.00 75.81 197 ALA A N 1
ATOM 1506 C CA . ALA A 1 197 ? -23.536 -3.091 50.656 1.00 75.81 197 ALA A CA 1
ATOM 1507 C C . ALA A 1 197 ? -23.287 -2.016 49.581 1.00 75.81 197 ALA A C 1
ATOM 1509 O O . ALA A 1 197 ? -23.517 -2.289 48.402 1.00 75.81 197 ALA A O 1
ATOM 1510 N N . PRO A 1 198 ? -22.822 -0.808 49.943 1.00 61.59 198 PRO A N 1
ATOM 1511 C CA . PRO A 1 198 ? -22.529 0.220 48.955 1.00 61.59 198 PRO A CA 1
ATOM 1512 C C . PRO A 1 198 ? -21.410 -0.256 48.020 1.00 61.59 198 PRO A C 1
ATOM 1514 O O . PRO A 1 198 ? -20.318 -0.612 48.469 1.00 61.59 198 PRO A O 1
ATOM 1517 N N . SER A 1 199 ? -21.677 -0.250 46.714 1.00 57.00 199 SER A N 1
ATOM 1518 C CA . SER A 1 199 ? -20.663 -0.521 45.696 1.00 57.00 199 SER A CA 1
ATOM 1519 C C . SER A 1 199 ? -19.549 0.525 45.795 1.00 57.00 199 SER A C 1
ATOM 1521 O O . SER A 1 199 ? -19.814 1.729 45.796 1.00 57.00 199 SER A O 1
ATOM 1523 N N . ARG A 1 200 ? -18.288 0.075 45.865 1.00 53.53 200 ARG A N 1
ATOM 1524 C CA . ARG A 1 200 ? -17.096 0.939 45.995 1.00 53.53 200 ARG A CA 1
ATOM 1525 C C . ARG A 1 200 ? -16.969 2.009 44.898 1.00 53.53 200 ARG A C 1
ATOM 1527 O O . ARG A 1 200 ? -16.317 3.019 45.131 1.00 53.53 200 ARG A O 1
ATOM 1534 N N . GLU A 1 201 ? -17.620 1.835 43.751 1.00 52.38 201 GLU A N 1
ATOM 1535 C CA . GLU A 1 201 ? -17.628 2.804 42.644 1.00 52.38 201 GLU A CA 1
ATOM 1536 C C . GLU A 1 201 ? -18.348 4.124 42.976 1.00 52.38 201 GLU A C 1
ATOM 1538 O O . GLU A 1 201 ? -17.945 5.174 42.484 1.00 52.38 201 GLU A O 1
ATOM 1543 N N . GLY A 1 202 ? -19.340 4.125 43.875 1.00 47.56 202 GLY A N 1
ATOM 1544 C CA . GLY A 1 202 ? -20.044 5.354 44.277 1.00 47.56 202 GLY A CA 1
ATOM 1545 C C . GLY A 1 202 ? -19.234 6.279 45.197 1.00 47.56 202 GLY A C 1
ATOM 1546 O O . GLY A 1 202 ? -19.549 7.459 45.320 1.00 47.56 202 GLY A O 1
ATOM 1547 N N . LEU A 1 203 ? -18.174 5.765 45.831 1.00 47.28 203 LEU A N 1
ATOM 1548 C CA . LEU A 1 203 ? -17.345 6.509 46.791 1.00 47.28 203 LEU A CA 1
ATOM 1549 C C . LEU A 1 203 ? -16.170 7.252 46.133 1.00 47.28 203 LEU A C 1
ATOM 1551 O O . LEU A 1 203 ? -15.600 8.142 46.755 1.00 47.28 203 LEU A O 1
ATOM 1555 N N . ALA A 1 204 ? -15.826 6.930 44.880 1.00 48.06 204 ALA A N 1
ATOM 1556 C CA . ALA A 1 204 ? -14.749 7.592 44.134 1.00 48.06 204 ALA A CA 1
ATOM 1557 C C . ALA A 1 204 ? -15.218 8.823 43.324 1.00 48.06 204 ALA A C 1
ATOM 1559 O O . ALA A 1 204 ? -14.393 9.552 42.783 1.00 48.06 204 ALA A O 1
ATOM 1560 N N . SER A 1 205 ? -16.532 9.072 43.250 1.00 45.78 205 SER A N 1
ATOM 1561 C CA . SER A 1 205 ? -17.146 10.132 42.432 1.00 45.78 205 SER A CA 1
ATOM 1562 C C . SER A 1 205 ? -17.488 11.417 43.206 1.00 45.78 205 SER A C 1
ATOM 1564 O O . SER A 1 205 ? -18.131 12.303 42.645 1.00 45.78 205 SER A O 1
ATOM 1566 N N . ALA A 1 206 ? -17.107 11.558 44.478 1.00 40.81 206 ALA A N 1
ATOM 1567 C CA . ALA A 1 206 ? -17.319 12.808 45.207 1.00 40.81 206 ALA A CA 1
ATOM 1568 C C . ALA A 1 206 ? -16.119 13.751 44.982 1.00 40.81 206 ALA A C 1
ATOM 1570 O O . ALA A 1 206 ? -15.074 13.533 45.600 1.00 40.81 206 ALA A O 1
ATOM 1571 N N . PRO A 1 207 ? -16.211 14.786 44.119 1.00 44.16 207 PRO A N 1
ATOM 1572 C CA . PRO A 1 207 ? -15.178 15.807 44.062 1.00 44.16 207 PRO A CA 1
ATOM 1573 C C . PRO A 1 207 ? -15.166 16.547 45.401 1.00 44.16 207 PRO A C 1
ATOM 1575 O O . PRO A 1 207 ? -16.189 17.080 45.843 1.00 44.16 207 PRO A O 1
ATOM 1578 N N . GLY A 1 208 ? -14.006 16.538 46.056 1.00 49.59 208 GLY A N 1
ATOM 1579 C CA . GLY A 1 208 ? -13.744 17.357 47.230 1.00 49.59 208 GLY A CA 1
ATOM 1580 C C . GLY A 1 208 ? -14.007 18.824 46.902 1.00 49.59 208 GLY A C 1
ATOM 1581 O O . GLY A 1 208 ? -13.513 19.337 45.897 1.00 49.59 208 GLY A O 1
ATOM 1582 N N . LYS A 1 209 ? -14.837 19.456 47.730 1.00 39.81 209 LYS A N 1
ATOM 1583 C CA . LYS A 1 209 ? -14.880 20.911 47.853 1.00 39.81 209 LYS A CA 1
ATOM 1584 C C . LYS A 1 209 ? -13.648 21.397 48.600 1.00 39.81 209 LYS A C 1
ATOM 1586 O O . LYS A 1 209 ? -13.197 20.651 49.499 1.00 39.81 209 LYS A O 1
#